Protein AF-B3PSU4-F1 (afdb_monomer_lite)

Radius of gyration: 27.89 Å; chains: 1; bounding box: 51×93×52 Å

Organism: Rhizobium etli (strain CIAT 652) (NCBI:txid491916)

Sequence (233 aa):
MSTLAEGIDGNRRRSRLLRRLRTVRNPVLCEHERLRDAMDCAYTPYSQKTFRICKQIGSLKVTLMTEEEFERELFRTLENNDTLAIVVKSAIFIETEIIELINGAMHNPSALNGLDLTYHQRCGLAIAVGLNQRFSKPLKAIGTIRNKFAHRVDAQFGKDQADNLYDAFDPVDKSIINKVGSHLAKHRNKPFSKLDPMERFVICVIALRAAIVYAQGVQSGKHVQPSEQSPPV

pLDDT: mean 75.77, std 23.28, range [29.78, 98.06]

Structure (mmCIF, N/CA/C/O backbone):
data_AF-B3PSU4-F1
#
_entry.id   AF-B3PSU4-F1
#
loop_
_atom_site.group_PDB
_atom_site.id
_atom_site.type_symbol
_atom_site.label_atom_id
_atom_site.label_alt_id
_atom_site.label_comp_id
_atom_site.label_asym_id
_atom_site.label_entity_id
_atom_site.label_seq_id
_atom_site.pdbx_PDB_ins_code
_atom_site.Cartn_x
_atom_site.Cartn_y
_atom_site.Cartn_z
_atom_site.occupancy
_atom_site.B_iso_or_equiv
_atom_site.auth_seq_id
_atom_site.auth_comp_id
_atom_site.auth_asym_id
_atom_site.auth_atom_id
_atom_site.pdbx_PDB_model_num
ATOM 1 N N . MET A 1 1 ? 25.408 -80.335 26.114 1.00 42.53 1 MET A N 1
ATOM 2 C CA . MET A 1 1 ? 25.288 -79.023 25.445 1.00 42.53 1 MET A CA 1
ATOM 3 C C . MET A 1 1 ? 24.178 -79.174 24.416 1.00 42.53 1 MET A C 1
ATOM 5 O O . MET A 1 1 ? 24.377 -79.912 23.467 1.00 42.53 1 MET A O 1
ATOM 9 N N . SER A 1 2 ? 22.922 -78.876 24.770 1.00 39.78 2 SER A N 1
ATOM 10 C CA . SER A 1 2 ? 22.272 -77.558 24.563 1.00 39.78 2 SER A CA 1
ATOM 11 C C . SER A 1 2 ? 22.272 -77.211 23.063 1.00 39.78 2 SER A C 1
ATOM 13 O O . SER A 1 2 ? 23.346 -77.137 22.489 1.00 39.78 2 SER A O 1
ATOM 15 N N . THR A 1 3 ? 21.172 -77.006 22.336 1.00 45.22 3 THR A N 1
ATOM 16 C CA . THR A 1 3 ? 19.833 -76.525 22.704 1.00 45.22 3 THR A CA 1
ATOM 17 C C . THR A 1 3 ? 18.879 -76.716 21.510 1.00 45.22 3 THR A C 1
ATOM 19 O O . THR A 1 3 ? 19.309 -76.754 20.363 1.00 45.22 3 THR A O 1
ATOM 22 N N . LEU A 1 4 ? 17.593 -76.812 21.845 1.00 51.59 4 LEU A N 1
ATOM 23 C CA . LEU A 1 4 ? 16.355 -76.703 21.058 1.00 51.59 4 LEU A CA 1
ATOM 24 C C . LEU A 1 4 ? 16.380 -75.803 19.803 1.00 51.59 4 LEU A 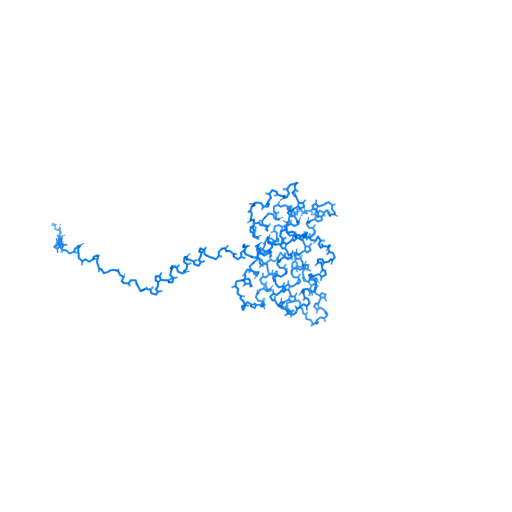C 1
ATOM 26 O O . LEU A 1 4 ? 16.903 -74.694 19.868 1.00 51.59 4 LEU A O 1
ATOM 30 N N . ALA A 1 5 ? 15.644 -76.207 18.756 1.00 52.22 5 ALA A N 1
ATOM 31 C CA . ALA A 1 5 ? 14.696 -75.332 18.047 1.00 52.22 5 ALA A CA 1
ATOM 32 C C . ALA A 1 5 ? 13.716 -76.150 17.179 1.00 52.22 5 ALA A C 1
ATOM 34 O O . ALA A 1 5 ? 14.078 -76.715 16.148 1.00 52.22 5 ALA A O 1
ATOM 35 N N . GLU A 1 6 ? 12.464 -76.191 17.632 1.00 50.19 6 GLU A N 1
ATOM 36 C CA . GLU A 1 6 ? 11.265 -76.521 16.863 1.00 50.19 6 GLU A CA 1
ATOM 37 C C . GLU A 1 6 ? 10.984 -75.434 15.810 1.00 50.19 6 GLU A C 1
ATOM 39 O O . GLU A 1 6 ? 11.368 -74.277 15.984 1.00 50.19 6 GLU A O 1
ATOM 44 N N . GLY A 1 7 ? 10.259 -75.771 14.740 1.00 45.81 7 GLY A N 1
ATOM 45 C CA . GLY A 1 7 ? 9.857 -74.771 13.748 1.00 45.81 7 GLY A CA 1
ATOM 46 C C . GLY A 1 7 ? 9.018 -75.323 12.604 1.00 45.81 7 GLY A C 1
ATOM 47 O O . GLY A 1 7 ? 9.520 -75.573 11.516 1.00 45.81 7 GLY A O 1
ATOM 48 N N . ILE A 1 8 ? 7.733 -75.510 12.878 1.00 52.22 8 ILE A N 1
ATOM 49 C CA . ILE A 1 8 ? 6.655 -75.882 11.956 1.00 52.22 8 ILE A CA 1
ATOM 50 C C . ILE A 1 8 ? 6.530 -74.836 10.832 1.00 52.22 8 ILE A C 1
ATOM 52 O O . ILE A 1 8 ? 6.328 -73.664 11.130 1.00 52.22 8 ILE A O 1
ATOM 56 N N . ASP A 1 9 ? 6.531 -75.245 9.556 1.00 46.62 9 ASP A N 1
ATOM 57 C CA . ASP A 1 9 ? 6.073 -74.378 8.454 1.00 46.62 9 ASP A CA 1
ATOM 58 C C . ASP A 1 9 ? 5.136 -75.125 7.492 1.00 46.62 9 ASP A C 1
ATOM 60 O O . ASP A 1 9 ? 5.432 -75.450 6.340 1.00 46.62 9 ASP A O 1
ATOM 64 N N . GLY A 1 10 ? 3.959 -75.451 8.023 1.00 52.31 10 GLY A N 1
ATOM 65 C CA . GLY A 1 10 ? 2.808 -75.889 7.252 1.00 52.31 10 GLY A CA 1
ATOM 66 C C . GLY A 1 10 ? 1.891 -74.713 6.942 1.00 52.31 10 GLY A C 1
ATOM 67 O O . GLY A 1 10 ? 0.897 -74.542 7.637 1.00 52.31 10 GLY A O 1
ATOM 68 N N . ASN A 1 11 ? 2.163 -73.916 5.898 1.00 48.97 11 ASN A N 1
ATOM 69 C CA . ASN A 1 11 ? 1.115 -73.069 5.302 1.00 48.97 11 ASN A CA 1
ATOM 70 C C . ASN A 1 11 ? 1.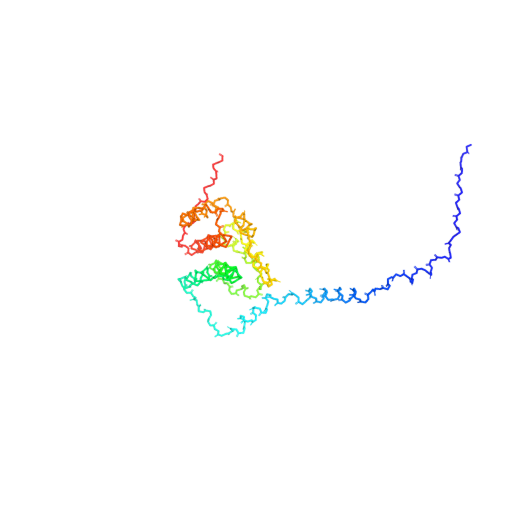403 -72.539 3.880 1.00 48.97 11 ASN A C 1
ATOM 72 O O . ASN A 1 11 ? 1.259 -71.355 3.586 1.00 48.97 11 ASN A O 1
ATOM 76 N N . ARG A 1 12 ? 1.749 -73.417 2.929 1.00 50.25 12 ARG A N 1
ATOM 77 C CA . ARG A 1 12 ? 1.926 -73.048 1.503 1.00 50.25 12 ARG A CA 1
ATOM 78 C C . ARG A 1 12 ? 0.679 -73.237 0.622 1.00 50.25 12 ARG A C 1
ATOM 80 O O . ARG A 1 12 ? 0.802 -73.496 -0.573 1.00 50.25 12 ARG A O 1
ATOM 87 N N . ARG A 1 13 ? -0.537 -73.108 1.175 1.00 47.91 13 ARG A N 1
ATOM 88 C CA . ARG A 1 13 ? -1.801 -73.201 0.399 1.00 47.91 13 ARG A CA 1
ATOM 89 C C . ARG A 1 13 ? -2.892 -72.182 0.770 1.00 47.91 13 ARG A C 1
ATOM 91 O O . ARG A 1 13 ? -4.060 -72.403 0.470 1.00 47.91 13 ARG A O 1
ATOM 98 N N . ARG A 1 14 ? -2.540 -71.022 1.336 1.00 46.91 14 ARG A N 1
ATOM 99 C CA . ARG A 1 14 ? -3.491 -69.910 1.560 1.00 46.91 14 ARG A CA 1
ATOM 100 C C . ARG A 1 14 ? -2.882 -68.535 1.270 1.00 46.91 14 ARG A C 1
ATOM 102 O O . ARG A 1 14 ? -2.752 -67.694 2.144 1.00 46.91 14 ARG A O 1
ATOM 109 N N . SER A 1 15 ? -2.537 -68.268 0.013 1.00 46.72 15 SER A N 1
ATOM 110 C CA . SER A 1 15 ? -2.150 -66.904 -0.406 1.00 46.72 15 SER A CA 1
ATOM 111 C C . SER A 1 15 ? -2.543 -66.541 -1.844 1.00 46.72 15 SER A C 1
ATOM 113 O O . SER A 1 15 ? -2.069 -65.551 -2.394 1.00 46.72 15 SER A O 1
ATOM 115 N N . ARG A 1 16 ? -3.497 -67.275 -2.441 1.00 46.09 16 ARG A N 1
ATOM 116 C CA . ARG A 1 16 ? -4.154 -66.898 -3.714 1.00 46.09 16 ARG A CA 1
ATOM 117 C C . ARG A 1 16 ? -5.674 -66.706 -3.622 1.00 46.09 16 ARG A C 1
ATOM 119 O O . ARG A 1 16 ? -6.331 -66.586 -4.646 1.00 46.09 16 ARG A O 1
ATOM 126 N N . LEU A 1 17 ? -6.227 -66.604 -2.409 1.00 47.44 17 LEU A N 1
ATOM 127 C CA . LEU A 1 17 ? -7.670 -66.399 -2.194 1.00 47.44 17 LEU A CA 1
ATOM 128 C C . LEU A 1 17 ? -8.021 -65.308 -1.165 1.00 47.44 17 LEU A C 1
ATOM 130 O O . LEU A 1 17 ? -9.148 -65.242 -0.698 1.00 47.44 17 LEU A O 1
ATOM 134 N N . LEU A 1 18 ? -7.081 -64.401 -0.868 1.00 45.22 18 LEU A N 1
ATOM 135 C CA . LEU A 1 18 ? -7.331 -63.153 -0.123 1.00 45.22 18 LEU A CA 1
ATOM 136 C C . LEU A 1 18 ? -6.711 -61.934 -0.835 1.00 45.22 18 LEU A C 1
ATOM 138 O O . LEU A 1 18 ? -6.108 -61.056 -0.228 1.00 45.22 18 LEU A O 1
ATOM 142 N N . ARG A 1 19 ? -6.872 -61.872 -2.163 1.00 45.47 19 ARG A N 1
ATOM 143 C CA . ARG A 1 19 ? -6.729 -60.643 -2.976 1.00 45.47 19 ARG A CA 1
ATOM 144 C C . ARG A 1 19 ? -8.041 -60.303 -3.698 1.00 45.47 19 ARG A C 1
ATOM 146 O O . ARG A 1 19 ? -8.039 -59.888 -4.849 1.00 45.47 19 ARG A O 1
ATOM 153 N N . ARG A 1 20 ? -9.176 -60.526 -3.030 1.00 45.16 20 ARG A N 1
ATOM 154 C CA . ARG A 1 20 ? -10.516 -60.131 -3.507 1.00 45.16 20 ARG A CA 1
ATOM 155 C C . ARG A 1 20 ? -11.415 -59.583 -2.395 1.00 45.16 20 ARG A C 1
ATOM 157 O O . ARG A 1 20 ? -12.626 -59.664 -2.489 1.00 45.16 20 ARG A O 1
ATOM 164 N N . LEU A 1 21 ? -10.821 -59.003 -1.354 1.00 43.59 21 LEU A N 1
ATOM 165 C CA . LEU A 1 21 ? -11.529 -58.201 -0.354 1.00 43.59 21 LEU A CA 1
ATOM 166 C C . LEU A 1 21 ? -10.631 -57.030 0.052 1.00 43.59 21 LEU A C 1
ATOM 168 O O . LEU A 1 21 ? -10.025 -57.013 1.117 1.00 43.59 21 LEU A O 1
ATOM 172 N N . ARG A 1 22 ? -10.495 -56.058 -0.849 1.00 40.28 22 ARG A N 1
ATOM 173 C CA . ARG A 1 22 ? -10.101 -54.697 -0.487 1.00 40.28 22 ARG A CA 1
ATOM 174 C C . ARG A 1 22 ? -11.046 -53.745 -1.191 1.00 40.28 22 ARG A C 1
ATOM 176 O O . ARG A 1 22 ? -11.054 -53.661 -2.413 1.00 40.28 22 ARG A O 1
ATOM 183 N N . THR A 1 23 ? -11.834 -53.084 -0.348 1.00 45.78 23 THR A N 1
ATOM 184 C CA . THR A 1 23 ? -12.572 -51.850 -0.601 1.00 45.78 23 THR A CA 1
ATOM 185 C C . THR A 1 23 ? -13.534 -51.909 -1.780 1.00 45.78 23 THR A C 1
ATOM 187 O O . THR A 1 23 ? -13.207 -51.508 -2.894 1.00 45.78 23 THR A O 1
ATOM 190 N N . VAL A 1 24 ? -14.781 -52.280 -1.477 1.00 42.88 24 VAL A N 1
ATOM 191 C CA . VAL A 1 24 ? -15.927 -51.566 -2.051 1.00 42.88 24 VAL A CA 1
ATOM 192 C C . VAL A 1 24 ? -15.679 -50.090 -1.734 1.00 42.88 24 VAL A C 1
ATOM 194 O O . VAL A 1 24 ? -15.887 -49.641 -0.609 1.00 42.88 24 VAL A O 1
ATOM 197 N N . ARG A 1 25 ? -15.081 -49.360 -2.683 1.00 42.78 25 ARG A N 1
ATOM 198 C CA . ARG A 1 25 ? -15.005 -47.905 -2.603 1.00 42.78 25 ARG A CA 1
ATOM 199 C C . ARG A 1 25 ? -16.443 -47.428 -2.646 1.00 42.78 25 ARG A C 1
ATOM 201 O O . ARG A 1 25 ? -17.145 -47.658 -3.625 1.00 42.78 25 ARG A O 1
ATOM 208 N N . ASN A 1 26 ? -16.863 -46.825 -1.545 1.00 40.81 26 ASN A N 1
ATOM 209 C CA . ASN A 1 26 ? -18.129 -46.133 -1.431 1.00 40.81 26 ASN A CA 1
ATOM 210 C C . ASN A 1 26 ? -18.239 -45.165 -2.632 1.00 40.81 26 ASN A C 1
ATOM 212 O O . ASN A 1 26 ? -17.363 -44.302 -2.766 1.00 40.81 26 ASN A O 1
ATOM 216 N N . PRO A 1 27 ? -19.220 -45.321 -3.540 1.00 45.22 27 PRO A N 1
ATOM 217 C CA . PRO A 1 27 ? -19.290 -44.519 -4.764 1.00 45.22 27 PRO A CA 1
ATOM 218 C C . PRO A 1 27 ? -19.366 -43.012 -4.473 1.00 45.22 27 PRO A C 1
ATOM 220 O O . PRO A 1 27 ? -18.840 -42.216 -5.243 1.00 45.22 27 PRO A O 1
ATOM 223 N N . VAL A 1 28 ? -19.864 -42.639 -3.290 1.00 44.47 28 VAL A N 1
ATOM 224 C CA . VAL A 1 28 ? -19.939 -41.250 -2.812 1.00 44.47 28 VAL A CA 1
ATOM 225 C C . VAL A 1 28 ? -18.556 -40.643 -2.514 1.00 44.47 28 VAL A C 1
ATOM 227 O O . VAL A 1 28 ? -18.352 -39.449 -2.695 1.00 44.47 28 VAL A O 1
ATOM 230 N N . LEU A 1 29 ? -17.563 -41.448 -2.112 1.00 43.66 29 LEU A N 1
ATOM 231 C CA . LEU A 1 29 ? -16.197 -40.966 -1.842 1.00 43.66 29 LEU A CA 1
ATOM 232 C C . LEU A 1 29 ? -15.339 -40.883 -3.112 1.00 43.66 29 LEU A C 1
ATOM 234 O O . LEU A 1 29 ? -14.450 -40.041 -3.192 1.00 43.66 29 LEU A O 1
ATOM 238 N N . CYS A 1 30 ? -15.631 -41.704 -4.127 1.00 41.41 30 CYS A N 1
ATOM 239 C CA . CYS A 1 30 ? -14.910 -41.663 -5.400 1.00 41.41 30 CYS A CA 1
ATOM 240 C C . CYS A 1 30 ? -15.367 -40.495 -6.292 1.00 41.41 30 CYS A C 1
ATOM 242 O O . CYS A 1 30 ? -14.563 -39.985 -7.071 1.00 41.41 30 CYS A O 1
ATOM 244 N N . GLU A 1 31 ? -16.620 -40.042 -6.161 1.00 41.34 31 GLU A N 1
ATOM 245 C CA . GLU A 1 31 ? -17.062 -38.770 -6.743 1.00 41.34 31 GLU A CA 1
ATOM 246 C C . GLU A 1 31 ? -16.471 -37.573 -6.002 1.00 41.34 31 GLU A C 1
ATOM 248 O O . GLU A 1 31 ? -16.094 -36.612 -6.654 1.00 41.34 31 GLU A O 1
ATOM 253 N N . HIS A 1 32 ? -16.292 -37.635 -4.679 1.00 40.69 32 HIS A N 1
ATOM 254 C CA . HIS A 1 32 ? -15.753 -36.509 -3.909 1.00 40.69 32 HIS A CA 1
ATOM 255 C C . HIS A 1 32 ? -14.246 -36.265 -4.124 1.00 40.69 32 HIS A C 1
ATOM 257 O O . HIS A 1 32 ? -13.814 -35.113 -4.095 1.00 40.69 32 HIS A O 1
ATOM 263 N N . GLU A 1 33 ? -13.451 -37.316 -4.366 1.00 42.50 33 GLU A N 1
ATOM 264 C CA . GLU A 1 33 ? -12.043 -37.194 -4.791 1.00 42.50 33 GLU A CA 1
ATOM 265 C C . GLU A 1 33 ? -11.926 -36.778 -6.261 1.00 42.50 33 GLU A C 1
ATOM 267 O O . GLU A 1 33 ? -11.131 -35.902 -6.574 1.00 42.50 33 GLU A O 1
ATOM 272 N N . ARG A 1 34 ? -12.783 -37.289 -7.158 1.00 44.47 34 ARG A N 1
ATOM 273 C CA . ARG A 1 34 ? -12.829 -36.811 -8.553 1.00 44.47 34 ARG A CA 1
ATOM 274 C C . ARG A 1 34 ? -13.360 -35.384 -8.670 1.00 44.47 34 ARG A C 1
ATOM 276 O O . ARG A 1 34 ? -12.934 -34.678 -9.569 1.00 44.47 34 ARG A O 1
ATOM 283 N N . LEU A 1 35 ? -14.242 -34.948 -7.770 1.00 39.06 35 LEU A N 1
ATOM 284 C CA . LEU A 1 35 ? -14.691 -33.561 -7.641 1.00 39.06 35 LEU A CA 1
ATOM 285 C C . LEU A 1 35 ? -13.623 -32.684 -6.992 1.00 39.06 35 LEU A C 1
ATOM 287 O O . LEU A 1 35 ? -13.555 -31.526 -7.362 1.00 39.06 35 LEU A O 1
ATOM 291 N N . ARG A 1 36 ? -12.767 -33.196 -6.094 1.00 40.75 36 ARG A N 1
ATOM 292 C CA . ARG A 1 36 ? -11.588 -32.453 -5.610 1.00 40.75 36 ARG A CA 1
ATOM 293 C C . ARG A 1 36 ? -10.529 -32.301 -6.687 1.00 40.75 36 ARG A C 1
ATOM 295 O O . ARG A 1 36 ? -10.109 -31.182 -6.909 1.00 40.75 36 ARG A O 1
ATOM 302 N N . ASP A 1 37 ? -10.190 -33.360 -7.415 1.00 40.22 37 ASP A N 1
ATOM 303 C CA . ASP A 1 37 ? -9.205 -33.287 -8.499 1.00 40.22 37 ASP A CA 1
ATOM 304 C C . ASP A 1 37 ? -9.753 -32.505 -9.711 1.00 40.22 37 ASP A C 1
ATOM 306 O O . ASP A 1 37 ? -9.025 -31.745 -10.348 1.00 40.22 37 ASP A O 1
ATOM 310 N N . ALA A 1 38 ? -11.059 -32.596 -10.000 1.00 39.00 38 ALA A N 1
ATOM 311 C CA . ALA A 1 38 ? -11.717 -31.742 -10.992 1.00 39.00 38 ALA A CA 1
ATOM 312 C C . ALA A 1 38 ? -11.907 -30.298 -10.499 1.00 39.00 38 ALA A C 1
ATOM 314 O O . ALA A 1 38 ? -11.851 -29.387 -11.320 1.00 39.00 38 ALA A O 1
ATOM 315 N N . MET A 1 39 ? -12.095 -30.059 -9.193 1.00 34.62 39 MET A N 1
ATOM 316 C CA . MET A 1 39 ? -12.099 -28.709 -8.623 1.00 34.62 39 MET A CA 1
ATOM 317 C C . MET A 1 39 ? -10.694 -28.121 -8.627 1.00 34.62 39 MET A C 1
ATOM 319 O O . MET A 1 39 ? -10.565 -27.005 -9.093 1.00 34.62 39 MET A O 1
ATOM 323 N N . ASP A 1 40 ? -9.641 -28.842 -8.249 1.00 35.75 40 ASP A N 1
ATOM 324 C CA . ASP A 1 40 ? -8.259 -28.346 -8.265 1.00 35.75 40 ASP A CA 1
ATOM 325 C C . ASP A 1 40 ? -7.752 -28.100 -9.702 1.00 35.75 40 ASP A C 1
ATOM 327 O O . ASP A 1 40 ? -7.030 -27.130 -9.943 1.00 35.75 40 ASP A O 1
ATOM 331 N N . CYS A 1 41 ? -8.225 -28.866 -10.697 1.00 36.53 41 CYS A N 1
ATOM 332 C CA . CYS A 1 41 ? -8.022 -28.550 -12.118 1.00 36.53 41 CYS A CA 1
ATOM 333 C C . CYS A 1 41 ? -8.919 -27.410 -12.649 1.00 36.53 41 CYS A C 1
ATOM 335 O O . CYS A 1 41 ? -8.554 -26.769 -13.635 1.00 36.53 41 CYS A O 1
ATOM 337 N N . ALA A 1 42 ? -10.064 -27.121 -12.020 1.00 31.28 42 ALA A N 1
ATOM 338 C CA . ALA A 1 42 ? -10.995 -26.059 -12.423 1.00 31.28 42 ALA A CA 1
ATOM 339 C C . ALA A 1 42 ? -10.911 -24.776 -11.570 1.00 31.28 42 ALA A C 1
ATOM 341 O O . ALA A 1 42 ? -11.608 -23.810 -11.887 1.00 31.28 42 ALA A O 1
ATOM 342 N N . TYR A 1 43 ? -10.068 -24.725 -10.527 1.00 38.44 43 TYR A N 1
ATOM 343 C CA . TYR A 1 43 ? -9.931 -23.583 -9.604 1.00 38.44 43 TYR A CA 1
ATOM 344 C C . TYR A 1 43 ? -8.703 -22.696 -9.848 1.00 38.44 43 TYR A C 1
ATOM 346 O O . TYR A 1 43 ? -8.413 -21.802 -9.054 1.00 38.44 43 TYR A O 1
ATOM 354 N N . THR A 1 44 ? -8.027 -22.855 -10.987 1.00 45.69 44 THR A N 1
ATOM 355 C CA . THR A 1 44 ? -7.060 -21.875 -11.510 1.00 45.69 44 THR A CA 1
ATOM 356 C C . THR A 1 44 ? -7.598 -20.817 -12.504 1.00 45.69 44 THR A C 1
ATOM 358 O O . THR A 1 44 ? -6.772 -20.063 -13.016 1.00 45.69 44 THR A O 1
ATOM 361 N N . PRO A 1 45 ? -8.914 -20.596 -12.763 1.00 36.47 45 PRO A N 1
ATOM 362 C CA . PRO A 1 45 ? -9.332 -19.530 -13.672 1.00 36.47 45 PRO A CA 1
ATOM 363 C C . PRO A 1 45 ? -9.896 -18.282 -12.976 1.00 36.47 45 PRO A C 1
ATOM 365 O O . PRO A 1 45 ? -10.350 -17.385 -13.684 1.00 36.47 45 PRO A O 1
ATOM 368 N N . TYR A 1 46 ? -9.880 -18.152 -11.642 1.00 36.78 46 TYR A N 1
ATOM 369 C CA . TYR A 1 46 ? -10.384 -16.916 -11.008 1.00 36.78 46 TYR A CA 1
ATOM 370 C C . TYR A 1 46 ? -9.388 -15.744 -11.052 1.00 36.78 46 TYR A C 1
ATOM 372 O O . TYR A 1 46 ? -9.807 -14.595 -10.931 1.00 36.78 46 TYR A O 1
ATOM 380 N N . SER A 1 47 ? -8.102 -16.004 -11.329 1.00 40.84 47 SER A N 1
ATOM 381 C CA . SER A 1 47 ? -7.151 -14.951 -11.718 1.00 40.84 47 SER A CA 1
ATOM 382 C C . SER A 1 47 ? -7.225 -14.607 -13.209 1.00 40.84 47 SER A C 1
ATOM 384 O O . SER A 1 47 ? -6.808 -13.520 -13.585 1.00 40.84 47 SER A O 1
ATOM 386 N N . GLN A 1 48 ? -7.793 -15.481 -14.056 1.00 38.03 48 GLN A N 1
ATOM 387 C CA . GLN A 1 48 ? -7.892 -15.259 -15.504 1.00 38.03 48 GLN A CA 1
ATOM 388 C C . GLN A 1 48 ? -9.270 -14.776 -15.977 1.00 38.03 48 GLN A C 1
ATOM 390 O O . GLN A 1 48 ? -9.346 -14.138 -17.022 1.00 38.03 48 GLN A O 1
ATOM 395 N N . LYS A 1 49 ? -10.376 -15.032 -15.263 1.00 29.80 49 LYS A N 1
ATOM 396 C CA . LYS A 1 49 ? -11.714 -14.567 -15.688 1.00 29.80 49 LYS A CA 1
ATOM 397 C C . LYS A 1 49 ? -12.006 -13.115 -15.315 1.00 29.80 49 LYS A C 1
ATOM 399 O O . LYS A 1 49 ? -12.586 -12.411 -16.134 1.00 29.80 49 LYS A O 1
ATOM 404 N N . THR A 1 50 ? -11.514 -12.622 -14.181 1.00 35.19 50 THR A N 1
ATOM 405 C CA . THR A 1 50 ? -11.418 -11.169 -13.940 1.00 35.19 50 THR A CA 1
ATOM 406 C C . THR A 1 50 ? -10.417 -10.529 -14.901 1.00 35.19 50 THR A C 1
ATOM 408 O O . THR A 1 50 ? -10.688 -9.458 -15.432 1.00 35.19 50 THR A O 1
ATOM 411 N N . PHE A 1 51 ? -9.346 -11.242 -15.272 1.00 37.31 51 PHE A N 1
ATOM 412 C CA . PHE A 1 51 ? -8.462 -10.811 -16.356 1.00 37.31 51 PHE A CA 1
ATOM 413 C C . PHE A 1 51 ? -9.152 -10.816 -17.725 1.00 37.31 51 PHE A C 1
ATOM 415 O O . PHE A 1 51 ? -8.812 -9.989 -18.551 1.00 37.31 51 PHE A O 1
ATOM 422 N N . ARG A 1 52 ? -10.150 -11.676 -17.985 1.00 29.78 52 ARG A N 1
ATOM 423 C CA . ARG A 1 52 ? -10.942 -11.657 -19.229 1.00 29.78 52 ARG A CA 1
ATOM 424 C C . ARG A 1 52 ? -12.019 -10.583 -19.240 1.00 29.78 52 ARG A C 1
ATOM 426 O O . ARG A 1 52 ? -12.235 -10.030 -20.307 1.00 29.78 52 ARG A O 1
ATOM 433 N N . ILE A 1 53 ? -12.596 -10.206 -18.100 1.00 33.47 53 ILE A N 1
ATOM 434 C CA . ILE A 1 53 ? -13.384 -8.965 -18.027 1.00 33.47 53 ILE A CA 1
ATOM 435 C C . ILE A 1 53 ? -12.462 -7.760 -18.294 1.00 33.47 53 ILE A C 1
ATOM 437 O O . ILE A 1 53 ? -12.849 -6.880 -19.049 1.00 33.47 53 ILE A O 1
ATOM 441 N N . CYS A 1 54 ? -11.198 -7.781 -17.851 1.00 33.75 54 CYS A N 1
ATOM 442 C CA . CYS A 1 54 ? -10.205 -6.769 -18.245 1.00 33.75 54 CYS A CA 1
ATOM 443 C C . CYS A 1 54 ? -9.658 -6.920 -19.684 1.00 33.75 54 CYS A C 1
ATOM 445 O O . CYS A 1 54 ? -9.236 -5.935 -20.277 1.00 33.75 54 CYS A O 1
ATOM 447 N N . LYS A 1 55 ? -9.684 -8.114 -20.291 1.00 32.88 55 LYS A N 1
ATOM 448 C CA . LYS A 1 55 ? -9.166 -8.380 -21.652 1.00 32.88 55 LYS A CA 1
ATOM 449 C C . LYS A 1 55 ? -10.219 -8.155 -22.739 1.00 32.88 55 LYS A C 1
ATOM 451 O O . LYS A 1 55 ? -9.866 -7.861 -23.875 1.00 32.88 55 LYS A O 1
ATOM 456 N N . GLN A 1 56 ? -11.507 -8.243 -22.399 1.00 31.09 56 GLN A N 1
ATOM 457 C CA . GLN A 1 56 ? -12.616 -7.825 -23.267 1.00 31.09 56 GLN A CA 1
ATOM 458 C C . GLN A 1 56 ? -12.829 -6.301 -23.247 1.00 31.09 56 GLN A C 1
ATOM 460 O O . GLN A 1 56 ? -13.531 -5.766 -24.097 1.00 31.09 56 GLN A O 1
ATOM 465 N N . ILE A 1 57 ? -12.105 -5.598 -22.370 1.00 39.44 57 ILE A N 1
ATOM 466 C CA . ILE A 1 57 ? -11.843 -4.153 -22.411 1.00 39.44 57 ILE A CA 1
ATOM 467 C C . ILE A 1 57 ? -10.602 -3.871 -23.301 1.00 39.44 57 ILE A C 1
ATOM 469 O O . ILE A 1 57 ? -9.890 -2.887 -23.147 1.00 39.44 57 ILE A O 1
ATOM 473 N N . GLY A 1 58 ? -10.339 -4.722 -24.300 1.00 32.09 58 GLY A N 1
ATOM 474 C CA . GLY A 1 58 ? -9.226 -4.612 -25.258 1.00 32.09 58 GLY A CA 1
ATOM 475 C C . GLY A 1 58 ? -9.295 -3.425 -26.230 1.00 32.09 58 GLY A C 1
ATOM 476 O O . GLY A 1 58 ? -8.661 -3.463 -27.278 1.00 32.09 58 GLY A O 1
ATOM 477 N N . SER A 1 59 ? -10.065 -2.384 -25.913 1.00 33.41 59 SER A N 1
ATOM 478 C CA . SER A 1 59 ? -10.096 -1.125 -26.661 1.00 33.41 59 SER A CA 1
ATOM 479 C C . SER A 1 59 ? -10.560 0.070 -25.818 1.00 33.41 59 SER A C 1
ATOM 481 O O . SER A 1 59 ? -11.016 1.072 -26.370 1.00 33.41 59 SER A O 1
ATOM 483 N N . LEU A 1 60 ? -10.448 0.010 -24.490 1.00 33.91 60 LEU A N 1
ATOM 484 C CA . LEU A 1 60 ? -10.430 1.237 -23.704 1.00 33.91 60 LEU A CA 1
ATOM 485 C C . LEU A 1 60 ? -8.982 1.501 -23.344 1.00 33.91 60 LEU A C 1
ATOM 487 O O . LEU A 1 60 ? -8.340 0.701 -22.667 1.00 33.91 60 LEU A O 1
ATOM 491 N N . LYS A 1 61 ? -8.482 2.648 -23.813 1.00 34.28 61 LYS A N 1
ATOM 492 C CA . LYS A 1 61 ? -7.447 3.393 -23.105 1.00 34.28 61 LYS A CA 1
ATOM 493 C C . LYS A 1 61 ? -7.712 3.171 -21.616 1.00 34.28 61 LYS A C 1
ATOM 495 O O . LYS A 1 61 ? -8.767 3.584 -21.139 1.00 34.28 61 LYS A O 1
ATOM 500 N N . VAL A 1 62 ? -6.807 2.499 -20.903 1.00 40.84 62 VAL A N 1
ATOM 501 C CA . VAL A 1 62 ? -6.678 2.761 -19.473 1.00 40.84 62 VAL A CA 1
ATOM 502 C C . VAL A 1 62 ? -6.338 4.237 -19.460 1.00 40.84 62 VAL A C 1
ATOM 504 O O . VAL A 1 62 ? -5.213 4.625 -19.767 1.00 40.84 62 VAL A O 1
ATOM 507 N N . THR A 1 63 ? -7.369 5.070 -19.343 1.00 38.88 63 THR A N 1
ATOM 508 C CA . THR A 1 63 ? -7.229 6.495 -19.121 1.00 38.88 63 THR A CA 1
ATOM 509 C C . THR A 1 63 ? -6.311 6.536 -17.924 1.00 38.88 63 THR A C 1
ATOM 511 O O . THR A 1 63 ? -6.672 5.995 -16.880 1.00 38.88 63 THR A O 1
ATOM 514 N N . LEU A 1 64 ? -5.082 7.007 -18.132 1.00 42.56 64 LEU A N 1
ATOM 515 C CA . LEU A 1 64 ? -4.141 7.238 -17.054 1.00 42.56 64 LEU A CA 1
ATOM 516 C C . LEU A 1 64 ? -4.887 8.175 -16.111 1.00 42.56 64 LEU A C 1
ATOM 518 O O . LEU A 1 64 ? -5.021 9.359 -16.416 1.00 42.56 64 LEU A O 1
ATOM 522 N N . MET A 1 65 ? -5.506 7.617 -15.068 1.00 58.03 65 MET A N 1
ATOM 523 C CA . MET A 1 65 ? -6.094 8.432 -14.024 1.00 58.03 65 MET A CA 1
ATOM 524 C C . MET A 1 65 ? -4.919 9.206 -13.472 1.00 58.03 65 MET A C 1
ATOM 526 O O . MET A 1 65 ? -3.880 8.631 -13.143 1.00 58.03 65 MET A O 1
ATOM 530 N N . THR A 1 66 ? -5.053 10.521 -13.483 1.00 71.69 66 THR A N 1
ATOM 531 C CA . THR A 1 66 ? -4.036 11.389 -12.908 1.00 71.69 66 THR A CA 1
ATOM 532 C C . THR A 1 66 ? -3.819 11.007 -11.443 1.00 71.69 66 THR A C 1
ATOM 534 O O . THR A 1 66 ? -4.714 10.454 -10.798 1.00 71.69 66 THR A O 1
ATOM 537 N N . GLU A 1 67 ? -2.635 11.300 -10.904 1.00 70.06 67 GLU A N 1
ATOM 538 C CA . GLU A 1 67 ? -2.301 11.013 -9.502 1.00 70.06 67 GLU A CA 1
ATOM 539 C C . GLU A 1 67 ? -3.384 11.544 -8.541 1.00 70.06 67 GLU A C 1
ATOM 541 O O . GLU A 1 67 ? -3.810 10.842 -7.624 1.00 70.06 67 GLU A O 1
ATOM 546 N N . GLU A 1 68 ? -3.928 12.731 -8.833 1.00 75.56 68 GLU A N 1
ATOM 547 C CA . GLU A 1 68 ? -5.032 13.327 -8.078 1.00 75.56 68 GLU A CA 1
ATOM 548 C C . GLU A 1 68 ? -6.358 12.563 -8.208 1.00 75.56 68 GLU A C 1
ATOM 550 O O . GLU A 1 68 ? -7.096 12.430 -7.233 1.00 75.56 68 GLU A O 1
ATOM 555 N N . GLU A 1 69 ? -6.719 12.083 -9.400 1.00 74.56 69 GLU A N 1
ATOM 556 C CA . GLU A 1 69 ? -7.948 11.303 -9.599 1.00 74.56 69 GLU A CA 1
ATOM 557 C C . GLU A 1 69 ? -7.862 9.942 -8.909 1.00 74.56 69 GLU A C 1
ATOM 559 O O . GLU A 1 69 ? -8.847 9.477 -8.331 1.00 74.56 69 GLU A O 1
ATOM 564 N N . PHE A 1 70 ? -6.679 9.328 -8.935 1.00 70.62 70 PHE A N 1
ATOM 565 C CA . PHE A 1 70 ? -6.396 8.078 -8.243 1.00 70.62 70 PHE A CA 1
ATOM 566 C C . PHE A 1 70 ? -6.527 8.247 -6.729 1.00 70.62 70 PHE A C 1
ATOM 568 O O . PHE A 1 70 ? -7.204 7.459 -6.065 1.00 70.62 70 PHE A O 1
ATOM 575 N N . GLU A 1 71 ? -5.933 9.308 -6.184 1.00 74.62 71 GLU A N 1
ATOM 576 C CA . GLU A 1 71 ? -6.028 9.642 -4.767 1.00 74.62 71 GLU A CA 1
ATOM 577 C C . GLU A 1 71 ? -7.482 9.905 -4.349 1.00 74.62 71 GLU A C 1
ATOM 579 O O . GLU A 1 71 ? -7.953 9.349 -3.353 1.00 74.62 71 GLU A O 1
ATOM 584 N N . ARG A 1 72 ? -8.241 10.663 -5.150 1.00 81.81 72 ARG A N 1
ATOM 585 C CA . ARG A 1 72 ? -9.672 10.900 -4.903 1.00 81.81 72 ARG A CA 1
ATOM 586 C C . ARG A 1 72 ? -10.487 9.610 -4.920 1.00 81.81 72 ARG A C 1
ATOM 588 O O . ARG A 1 72 ? -11.360 9.451 -4.072 1.00 81.81 72 ARG A O 1
ATOM 595 N N . GLU A 1 73 ? -10.240 8.699 -5.859 1.00 77.19 73 GLU A N 1
ATOM 596 C CA . GLU A 1 73 ? -10.981 7.432 -5.933 1.00 77.19 73 GLU A CA 1
ATOM 597 C C . GLU A 1 73 ? -10.608 6.477 -4.793 1.00 77.19 73 GLU A C 1
ATOM 599 O O . GLU A 1 73 ? -11.484 5.779 -4.269 1.00 77.19 73 GLU A O 1
ATOM 604 N N . LEU A 1 74 ? -9.343 6.485 -4.353 1.00 74.31 74 LEU A N 1
ATOM 605 C CA . LEU A 1 74 ? -8.932 5.801 -3.132 1.00 74.31 74 LEU A CA 1
ATOM 606 C C . LEU A 1 74 ? -9.723 6.360 -1.947 1.00 74.31 74 LEU A C 1
ATOM 608 O O . LEU A 1 74 ? -10.441 5.602 -1.307 1.00 74.31 74 LEU A O 1
ATOM 612 N N . PHE A 1 75 ? -9.690 7.669 -1.696 1.00 77.88 75 PHE A N 1
ATOM 613 C CA . PHE A 1 75 ? -10.411 8.259 -0.563 1.00 77.88 75 PHE A CA 1
ATOM 614 C C . PHE A 1 75 ? -11.928 8.055 -0.628 1.00 77.88 75 PHE A C 1
ATOM 616 O O . PHE A 1 75 ? -12.513 7.624 0.360 1.00 77.88 75 PHE A O 1
ATOM 623 N N . ARG A 1 76 ? -12.564 8.236 -1.791 1.00 81.06 76 ARG A N 1
ATOM 624 C CA . ARG A 1 76 ? -13.999 7.935 -1.975 1.00 81.06 76 ARG A CA 1
ATOM 625 C C . ARG A 1 76 ? -14.334 6.486 -1.671 1.00 81.06 76 ARG A C 1
ATOM 627 O O . ARG A 1 76 ? -15.373 6.176 -1.101 1.00 81.06 76 ARG A O 1
ATOM 634 N N . THR A 1 77 ? -13.454 5.576 -2.069 1.00 74.62 77 THR A N 1
ATOM 635 C CA . THR A 1 77 ? -13.613 4.163 -1.748 1.00 74.62 77 THR A CA 1
ATOM 636 C C . THR A 1 77 ? -13.537 3.924 -0.247 1.00 74.62 77 THR A C 1
ATOM 638 O O . THR A 1 77 ? -14.322 3.134 0.265 1.00 74.62 77 THR A O 1
ATOM 641 N N . LEU A 1 78 ? -12.623 4.607 0.440 1.00 72.69 78 LEU A N 1
ATOM 642 C CA . LEU A 1 78 ? -12.460 4.526 1.890 1.00 72.69 78 LEU A CA 1
ATOM 643 C C . LEU A 1 78 ? -13.647 5.131 2.658 1.00 72.69 78 LEU A C 1
ATOM 645 O O . LEU A 1 78 ? -13.894 4.731 3.791 1.00 72.69 78 LEU A O 1
ATOM 649 N N . GLU A 1 79 ? -14.389 6.059 2.050 1.00 73.56 79 GLU A N 1
ATOM 650 C CA . GLU A 1 79 ? -15.621 6.634 2.608 1.00 73.56 79 GLU A CA 1
ATOM 651 C C . GLU A 1 79 ? -16.841 5.703 2.484 1.00 73.56 79 GLU A C 1
ATOM 653 O O . GLU A 1 79 ? -17.816 5.859 3.221 1.00 73.56 79 GLU A O 1
ATOM 658 N N . ASN A 1 80 ? -16.809 4.717 1.583 1.00 70.62 80 ASN A N 1
ATOM 659 C CA . ASN A 1 80 ? -17.913 3.774 1.420 1.00 70.62 80 ASN A CA 1
ATOM 660 C C . ASN A 1 80 ? -17.947 2.765 2.577 1.00 70.62 80 ASN A C 1
ATOM 662 O O . ASN A 1 80 ? -16.957 2.107 2.860 1.00 70.62 80 ASN A O 1
ATOM 666 N N . ASN A 1 81 ? -19.116 2.530 3.180 1.00 72.69 81 ASN A N 1
ATOM 667 C CA . ASN A 1 81 ? -19.281 1.559 4.278 1.00 72.69 81 ASN A CA 1
ATOM 668 C C . ASN A 1 81 ? -19.194 0.074 3.848 1.00 72.69 81 ASN A C 1
ATOM 670 O O . ASN A 1 81 ? -19.489 -0.821 4.642 1.00 72.69 81 ASN A O 1
ATOM 674 N N . ASP A 1 82 ? -18.808 -0.213 2.602 1.00 87.06 82 ASP A N 1
ATOM 675 C CA . ASP A 1 82 ? -18.633 -1.579 2.112 1.00 87.06 82 ASP A CA 1
ATOM 676 C C . ASP A 1 82 ? -17.203 -2.071 2.380 1.00 87.06 82 ASP A C 1
ATOM 678 O O . ASP A 1 82 ? -16.245 -1.765 1.667 1.00 87.06 82 ASP A O 1
ATOM 682 N N . THR A 1 83 ? -17.090 -2.893 3.420 1.00 89.00 83 THR A N 1
ATOM 683 C CA . THR A 1 83 ? -15.849 -3.543 3.852 1.00 89.00 83 THR A CA 1
ATOM 684 C C . THR A 1 83 ? -15.171 -4.347 2.740 1.00 89.00 83 THR A C 1
ATOM 686 O O . THR A 1 83 ? -13.945 -4.300 2.610 1.00 89.00 83 THR A O 1
ATOM 689 N N . LEU A 1 84 ? -15.940 -5.086 1.932 1.00 87.31 84 LEU A N 1
ATOM 690 C CA . LEU A 1 84 ? -15.390 -5.889 0.841 1.00 87.31 84 LEU A CA 1
ATOM 691 C C . LEU A 1 84 ? -14.808 -4.970 -0.235 1.00 87.31 84 LEU A C 1
ATOM 693 O O . LEU A 1 84 ? -13.679 -5.188 -0.684 1.00 87.31 84 LEU A O 1
ATOM 697 N N . ALA A 1 85 ? -15.553 -3.927 -0.609 1.00 87.31 85 ALA A N 1
ATOM 698 C CA . ALA A 1 85 ? -15.105 -2.954 -1.596 1.00 87.31 85 ALA A CA 1
ATOM 699 C C . ALA A 1 85 ? -13.823 -2.242 -1.149 1.00 87.31 85 ALA A C 1
ATOM 701 O O . ALA A 1 85 ? -12.882 -2.183 -1.942 1.00 87.31 85 ALA A O 1
ATOM 702 N N . ILE A 1 86 ? -13.750 -1.773 0.105 1.00 90.06 86 ILE A N 1
ATOM 703 C CA . ILE A 1 86 ? -12.545 -1.133 0.659 1.00 90.06 86 ILE A CA 1
ATOM 704 C C . ILE A 1 86 ? -11.343 -2.067 0.521 1.00 90.06 86 ILE A C 1
ATOM 706 O O . ILE A 1 86 ? -10.348 -1.709 -0.103 1.00 90.06 86 ILE A O 1
ATOM 710 N N . VAL A 1 87 ? -11.438 -3.288 1.052 1.00 91.38 87 VAL A N 1
ATOM 711 C CA . VAL A 1 87 ? -10.309 -4.226 1.096 1.00 91.38 87 VAL A CA 1
ATOM 712 C C . VAL A 1 87 ? -9.825 -4.601 -0.305 1.00 91.38 87 VAL A C 1
ATOM 714 O O . VAL A 1 87 ? -8.620 -4.585 -0.576 1.00 91.38 87 VAL A O 1
ATOM 717 N N . VAL A 1 88 ? -10.752 -4.940 -1.204 1.00 89.62 88 VAL A N 1
ATOM 718 C CA . VAL A 1 88 ? -10.412 -5.372 -2.564 1.00 89.62 88 VAL A CA 1
ATOM 719 C C . VAL A 1 88 ? -9.823 -4.217 -3.363 1.00 89.62 88 VAL A C 1
ATOM 721 O O . VAL A 1 88 ? -8.767 -4.390 -3.974 1.00 89.62 88 VAL A O 1
ATOM 724 N N . LYS A 1 89 ? -10.449 -3.036 -3.331 1.00 89.94 89 LYS A N 1
ATOM 725 C CA . LYS A 1 89 ? -9.937 -1.866 -4.049 1.00 89.94 89 LYS A CA 1
ATOM 726 C C . LYS A 1 89 ? -8.592 -1.409 -3.485 1.00 89.94 89 LYS A C 1
ATOM 728 O O . LYS A 1 89 ? -7.685 -1.172 -4.271 1.00 89.94 89 LYS A O 1
ATOM 733 N N . SER A 1 90 ? -8.399 -1.381 -2.162 1.00 90.88 90 SER A N 1
ATOM 734 C CA . SER A 1 90 ? -7.093 -1.084 -1.550 1.00 90.88 90 SER A CA 1
ATOM 735 C C . SER A 1 90 ? -5.986 -2.011 -2.059 1.00 90.88 90 SER A C 1
ATOM 737 O O . SER A 1 90 ? -4.902 -1.544 -2.400 1.00 90.88 90 SER A O 1
ATOM 739 N N . ALA A 1 91 ? -6.246 -3.318 -2.157 1.00 92.06 91 ALA A N 1
ATOM 740 C CA . ALA A 1 91 ? -5.264 -4.262 -2.685 1.00 92.06 91 ALA A CA 1
ATOM 741 C C . ALA A 1 91 ? -4.974 -4.040 -4.179 1.00 92.06 91 ALA A C 1
ATOM 743 O O . ALA A 1 91 ? -3.818 -4.139 -4.587 1.00 92.06 91 ALA A O 1
ATOM 744 N N . ILE A 1 92 ? -6.001 -3.722 -4.977 1.00 91.12 92 ILE A N 1
ATOM 745 C CA . ILE A 1 92 ? -5.846 -3.370 -6.398 1.00 91.12 92 ILE A CA 1
ATOM 746 C C . ILE A 1 92 ? -4.985 -2.115 -6.539 1.00 91.12 92 ILE A C 1
ATOM 748 O O . ILE A 1 92 ? -4.058 -2.113 -7.338 1.00 91.12 92 ILE A O 1
ATOM 752 N N . PHE A 1 93 ? -5.231 -1.084 -5.730 1.00 90.94 93 PHE A N 1
ATOM 753 C CA . PHE A 1 93 ? -4.444 0.146 -5.761 1.00 90.94 93 PHE A CA 1
ATOM 754 C C . PHE A 1 93 ? -2.970 -0.102 -5.444 1.00 90.94 93 PHE A C 1
ATOM 756 O O . PHE A 1 93 ? -2.106 0.332 -6.198 1.00 90.94 93 PHE A O 1
ATOM 763 N N . ILE A 1 94 ? -2.670 -0.864 -4.390 1.00 95.75 94 ILE A N 1
ATOM 764 C CA . ILE A 1 94 ? -1.287 -1.248 -4.071 1.00 95.75 94 ILE A CA 1
ATOM 765 C C . ILE A 1 94 ? -0.651 -2.051 -5.215 1.00 95.75 94 ILE A C 1
ATOM 767 O O . ILE A 1 94 ? 0.524 -1.867 -5.518 1.00 95.75 94 ILE A O 1
ATOM 771 N N . GLU A 1 95 ? -1.406 -2.941 -5.861 1.00 95.62 95 GLU A N 1
ATOM 772 C CA . GLU A 1 95 ? -0.914 -3.707 -7.008 1.00 95.62 95 GLU A CA 1
ATOM 773 C C . GLU A 1 95 ? -0.601 -2.811 -8.217 1.00 95.62 95 GLU A C 1
ATOM 775 O O . GLU A 1 95 ? 0.437 -3.006 -8.849 1.00 95.62 95 GLU A O 1
ATOM 780 N N . THR A 1 96 ? -1.431 -1.806 -8.503 1.00 94.44 96 THR A N 1
ATOM 781 C CA . THR A 1 96 ? -1.166 -0.806 -9.549 1.00 94.44 96 THR A CA 1
ATOM 782 C C . THR A 1 96 ? 0.124 -0.036 -9.271 1.00 94.44 96 THR A C 1
ATOM 784 O O . THR A 1 96 ? 0.989 0.027 -10.138 1.00 94.44 96 THR A O 1
ATOM 787 N N . GLU A 1 97 ? 0.312 0.454 -8.046 1.00 95.62 97 GLU A N 1
ATOM 788 C CA . GLU A 1 97 ? 1.507 1.213 -7.639 1.00 95.62 97 GLU A CA 1
ATOM 789 C C . GLU A 1 97 ? 2.796 0.377 -7.747 1.00 95.62 97 GLU A C 1
ATOM 791 O O . GLU A 1 97 ? 3.861 0.865 -8.131 1.00 95.62 97 GLU A O 1
ATOM 796 N N . ILE A 1 98 ? 2.708 -0.924 -7.453 1.00 96.88 98 ILE A N 1
ATOM 797 C CA . ILE A 1 98 ? 3.809 -1.873 -7.666 1.00 96.88 98 ILE A CA 1
ATOM 798 C C . ILE A 1 98 ? 4.133 -2.016 -9.153 1.00 96.88 98 ILE A C 1
ATOM 800 O O . ILE A 1 98 ? 5.305 -2.050 -9.523 1.00 96.88 98 ILE A O 1
ATOM 804 N N . ILE A 1 99 ? 3.112 -2.133 -10.003 1.00 95.31 99 ILE A N 1
ATOM 805 C CA . ILE A 1 99 ? 3.302 -2.241 -11.453 1.00 95.31 99 ILE A CA 1
ATOM 806 C C . ILE A 1 99 ? 3.963 -0.969 -11.989 1.00 95.31 99 ILE A C 1
ATOM 808 O O . ILE A 1 99 ? 4.890 -1.069 -12.788 1.00 95.31 99 ILE A O 1
ATOM 812 N N . GLU A 1 100 ? 3.549 0.207 -11.522 1.00 95.00 100 GLU A N 1
ATOM 813 C CA . GLU A 1 100 ? 4.161 1.481 -11.906 1.00 95.00 100 GLU A CA 1
ATOM 814 C C . GLU A 1 100 ? 5.622 1.581 -11.462 1.00 95.00 100 GLU A C 1
ATOM 816 O O . GLU A 1 100 ? 6.474 1.943 -12.273 1.00 95.00 100 GLU A O 1
ATOM 821 N N . LEU A 1 101 ? 5.940 1.159 -10.234 1.00 96.19 101 LEU A N 1
ATOM 822 C CA . LEU A 1 101 ? 7.322 1.075 -9.752 1.00 96.19 101 LEU A CA 1
ATOM 823 C C . LEU A 1 101 ? 8.182 0.151 -10.626 1.00 96.19 101 LEU A C 1
ATOM 825 O O . LEU A 1 101 ? 9.305 0.485 -10.993 1.00 96.19 101 LEU A O 1
ATOM 829 N N . ILE A 1 102 ? 7.669 -1.028 -10.973 1.00 96.44 102 ILE A N 1
ATOM 830 C CA . ILE A 1 102 ? 8.393 -1.979 -11.824 1.00 96.44 102 ILE A CA 1
ATOM 831 C C . ILE A 1 102 ? 8.601 -1.389 -13.219 1.00 96.44 102 ILE A C 1
ATOM 833 O O . ILE A 1 102 ? 9.705 -1.455 -13.757 1.00 96.44 102 ILE A O 1
ATOM 837 N N . ASN A 1 103 ? 7.557 -0.796 -13.795 1.00 95.00 103 ASN A N 1
ATOM 838 C CA . ASN A 1 103 ? 7.619 -0.227 -15.133 1.00 95.00 103 ASN A CA 1
ATOM 839 C C . ASN A 1 103 ? 8.582 0.961 -15.207 1.00 95.00 103 ASN A C 1
ATOM 841 O O . ASN A 1 103 ? 9.318 1.068 -16.184 1.00 95.00 103 ASN A O 1
ATOM 845 N N . GLY A 1 104 ? 8.612 1.811 -14.176 1.00 94.44 104 GLY A N 1
ATOM 846 C CA . GLY A 1 104 ? 9.532 2.945 -14.081 1.00 94.44 104 GLY A CA 1
ATOM 847 C C . GLY A 1 104 ? 11.003 2.535 -13.977 1.00 94.44 104 GLY A C 1
ATOM 848 O O . GLY A 1 104 ? 11.877 3.265 -14.437 1.00 94.44 104 GLY A O 1
ATOM 849 N N . ALA A 1 105 ? 11.284 1.350 -13.431 1.00 94.94 105 ALA A N 1
ATOM 850 C CA . ALA A 1 105 ? 12.641 0.828 -13.293 1.00 94.94 105 ALA A CA 1
ATOM 851 C C . ALA A 1 105 ? 13.191 0.144 -14.553 1.00 94.94 105 ALA A C 1
ATOM 853 O O . ALA A 1 105 ? 14.392 -0.118 -14.644 1.00 94.94 105 ALA A O 1
ATOM 854 N N . MET A 1 106 ? 12.327 -0.220 -15.502 1.00 93.25 106 MET A N 1
ATOM 855 C CA . MET A 1 106 ? 12.708 -1.037 -16.650 1.00 93.25 106 MET A CA 1
ATOM 856 C C . MET A 1 106 ? 12.876 -0.213 -17.917 1.00 93.25 106 MET A C 1
ATOM 858 O O . MET A 1 106 ? 12.041 0.613 -18.263 1.00 93.25 106 MET A O 1
ATOM 862 N N . HIS A 1 107 ? 13.914 -0.534 -18.690 1.00 93.56 107 HIS A N 1
ATOM 863 C CA . HIS A 1 107 ? 14.089 0.046 -20.022 1.00 93.56 107 HIS A CA 1
ATOM 864 C C . HIS A 1 107 ? 12.995 -0.409 -21.006 1.00 93.56 107 HIS A C 1
ATOM 866 O O . HIS A 1 107 ? 12.542 0.371 -21.837 1.00 93.56 107 HIS A O 1
ATOM 872 N N . ASN A 1 108 ? 12.556 -1.672 -20.908 1.00 93.88 108 ASN A N 1
ATOM 873 C CA . ASN A 1 108 ? 11.494 -2.231 -21.745 1.00 93.88 108 ASN A CA 1
ATOM 874 C C . ASN A 1 108 ? 10.457 -3.005 -20.901 1.00 93.88 108 ASN A C 1
ATOM 876 O O . ASN A 1 108 ? 10.514 -4.237 -20.841 1.00 93.88 108 ASN A O 1
ATOM 880 N N . PRO A 1 109 ? 9.490 -2.316 -20.266 1.00 92.62 109 PRO A N 1
ATOM 881 C CA . PRO A 1 109 ? 8.479 -2.961 -19.423 1.00 92.62 109 PRO A CA 1
ATOM 882 C C . PRO A 1 109 ? 7.553 -3.907 -20.201 1.00 92.62 109 PRO A C 1
ATOM 884 O O . PRO A 1 109 ? 7.035 -4.872 -19.642 1.00 92.62 109 PRO A O 1
ATOM 887 N N . SER A 1 110 ? 7.384 -3.694 -21.513 1.00 92.38 110 SER A N 1
ATOM 888 C CA . SER A 1 110 ? 6.516 -4.534 -22.349 1.00 92.38 110 SER A CA 1
ATOM 889 C C . SER A 1 110 ? 6.972 -5.996 -22.430 1.00 92.38 110 SER A C 1
ATOM 891 O O . SER A 1 110 ? 6.147 -6.883 -22.656 1.00 92.38 110 SER A O 1
ATOM 893 N N . ALA A 1 111 ? 8.256 -6.267 -22.163 1.00 92.38 111 ALA A N 1
ATOM 894 C CA . ALA A 1 111 ? 8.800 -7.620 -22.091 1.00 92.38 111 ALA A CA 1
ATOM 895 C C . ALA A 1 111 ? 8.157 -8.466 -20.974 1.00 92.38 111 ALA A C 1
ATOM 897 O O . ALA A 1 111 ? 8.150 -9.693 -21.060 1.00 92.38 111 ALA A O 1
ATOM 898 N N . LEU A 1 112 ? 7.572 -7.832 -19.950 1.00 91.12 112 LEU A N 1
ATOM 899 C CA . LEU A 1 112 ? 6.881 -8.531 -18.866 1.00 91.12 112 LEU A CA 1
ATOM 900 C C . LEU A 1 112 ? 5.451 -8.960 -19.220 1.00 91.12 112 LEU A C 1
ATOM 902 O O . LEU A 1 112 ? 4.897 -9.821 -18.536 1.00 91.12 112 LEU A O 1
ATOM 906 N N . ASN A 1 113 ? 4.848 -8.409 -20.281 1.00 87.38 113 ASN A N 1
ATOM 907 C CA . ASN A 1 113 ? 3.434 -8.638 -20.610 1.00 87.38 113 ASN A CA 1
ATOM 908 C C . ASN A 1 113 ? 3.103 -10.111 -20.915 1.00 87.38 113 ASN A C 1
ATOM 910 O O . ASN A 1 113 ? 1.944 -10.502 -20.820 1.00 87.38 113 ASN A O 1
ATOM 914 N N . GLY A 1 114 ? 4.101 -10.925 -21.278 1.00 85.88 114 GLY A N 1
ATOM 915 C CA . GLY A 1 114 ? 3.938 -12.357 -21.555 1.00 85.88 114 GLY A CA 1
ATOM 916 C C . GLY A 1 114 ? 4.210 -13.289 -20.370 1.00 85.88 114 GLY A C 1
ATOM 917 O O . GLY A 1 114 ? 4.047 -14.495 -20.519 1.00 85.88 114 GLY A O 1
ATOM 918 N N . LEU A 1 115 ? 4.649 -12.768 -19.216 1.00 89.00 115 LEU A N 1
ATOM 919 C CA . LEU A 1 115 ? 5.096 -13.591 -18.083 1.00 89.00 115 LEU A CA 1
ATOM 920 C C . LEU A 1 115 ? 3.992 -13.927 -17.068 1.00 89.00 115 LEU A C 1
ATOM 922 O O . LEU A 1 115 ? 4.278 -14.647 -16.115 1.00 89.00 115 LEU A O 1
ATOM 926 N N . ASP A 1 116 ? 2.769 -13.407 -17.241 1.00 88.62 116 ASP A N 1
ATOM 927 C CA . ASP A 1 116 ? 1.610 -13.635 -16.355 1.00 88.62 116 ASP A CA 1
ATOM 928 C C . ASP A 1 116 ? 1.980 -13.637 -14.857 1.00 88.62 116 ASP A C 1
ATOM 930 O O . ASP A 1 116 ? 1.609 -14.525 -14.085 1.00 88.62 116 ASP A O 1
ATOM 934 N N . LEU A 1 117 ? 2.751 -12.625 -14.437 1.00 93.75 117 LEU A N 1
ATOM 935 C CA . LEU A 1 117 ? 3.280 -12.555 -13.077 1.00 93.75 117 LEU A CA 1
ATOM 936 C C . LEU A 1 117 ? 2.143 -12.540 -12.048 1.00 93.75 117 LEU A C 1
ATOM 938 O O . LEU A 1 117 ? 1.224 -11.721 -12.108 1.00 93.75 117 LEU A O 1
ATOM 942 N N . THR A 1 118 ? 2.232 -13.421 -11.059 1.00 93.81 118 THR A N 1
ATOM 943 C CA . THR A 1 118 ? 1.348 -13.419 -9.890 1.00 93.81 118 THR A CA 1
ATOM 944 C C . THR A 1 118 ? 1.634 -12.209 -8.999 1.00 93.81 118 THR A C 1
ATOM 946 O O . THR A 1 118 ? 2.735 -11.656 -9.016 1.00 93.81 118 THR A O 1
ATOM 949 N N . TYR A 1 119 ? 0.677 -11.834 -8.143 1.00 94.00 119 TYR A N 1
ATOM 950 C CA . TYR A 1 119 ? 0.860 -10.756 -7.159 1.00 94.00 119 TYR A CA 1
ATOM 951 C C . TYR A 1 119 ? 2.152 -10.922 -6.340 1.00 94.00 119 TYR A C 1
ATOM 953 O O . TYR A 1 119 ? 2.939 -9.991 -6.216 1.00 94.00 119 TYR A O 1
ATOM 961 N N . HIS A 1 120 ? 2.428 -12.134 -5.848 1.00 94.44 120 HIS A N 1
ATOM 962 C CA . HIS A 1 120 ? 3.638 -12.406 -5.070 1.00 94.44 120 HIS A CA 1
ATOM 963 C C . HIS A 1 120 ? 4.922 -12.213 -5.891 1.00 94.44 120 HIS A C 1
ATOM 965 O O . HIS A 1 120 ? 5.906 -11.677 -5.383 1.00 94.44 120 HIS A O 1
ATOM 971 N N . GLN A 1 121 ? 4.921 -12.624 -7.164 1.00 96.56 121 GLN A N 1
ATOM 972 C CA . GLN A 1 121 ? 6.055 -12.397 -8.065 1.00 96.56 121 GLN A CA 1
ATOM 973 C C . GLN A 1 121 ? 6.258 -10.904 -8.343 1.00 96.56 121 GLN A C 1
ATOM 975 O O . GLN A 1 121 ? 7.396 -10.444 -8.315 1.00 96.56 121 GLN A O 1
ATOM 980 N N . ARG A 1 122 ? 5.176 -10.133 -8.523 1.00 96.69 122 ARG A N 1
ATOM 981 C CA . ARG A 1 122 ? 5.244 -8.668 -8.648 1.00 96.69 122 ARG A CA 1
ATOM 982 C C . ARG A 1 122 ? 5.832 -8.026 -7.395 1.00 96.69 122 ARG A C 1
ATOM 984 O O . ARG A 1 122 ? 6.738 -7.216 -7.515 1.00 96.69 122 ARG A O 1
ATOM 991 N N . CYS A 1 123 ? 5.402 -8.427 -6.197 1.00 97.19 123 CYS A N 1
ATOM 992 C CA . CYS A 1 123 ? 5.999 -7.928 -4.955 1.00 97.19 123 CYS A CA 1
ATOM 993 C C . CYS A 1 123 ? 7.498 -8.243 -4.871 1.00 97.19 123 CYS A C 1
ATOM 995 O O . CYS A 1 123 ? 8.277 -7.371 -4.507 1.00 97.19 123 CYS A O 1
ATOM 997 N N . GLY A 1 124 ? 7.918 -9.462 -5.228 1.00 97.06 124 GLY A N 1
ATOM 998 C CA . GLY A 1 124 ? 9.339 -9.824 -5.262 1.00 97.06 124 GLY A CA 1
ATOM 999 C C . GLY A 1 124 ? 10.140 -8.965 -6.243 1.00 97.06 124 GLY A C 1
ATOM 1000 O O . GLY A 1 124 ? 11.213 -8.475 -5.901 1.00 97.06 124 GLY A O 1
ATOM 1001 N N . LEU A 1 125 ? 9.586 -8.722 -7.433 1.00 97.12 125 LEU A N 1
ATOM 1002 C CA . LEU A 1 125 ? 10.203 -7.863 -8.438 1.00 97.12 125 LEU A CA 1
ATOM 1003 C C . LEU A 1 125 ? 10.269 -6.399 -7.981 1.00 97.12 125 LEU A C 1
ATOM 1005 O O . LEU A 1 125 ? 11.295 -5.764 -8.182 1.00 97.12 125 LEU A O 1
ATOM 1009 N N . ALA A 1 126 ? 9.235 -5.891 -7.305 1.00 97.25 126 ALA A N 1
ATOM 1010 C CA . ALA A 1 126 ? 9.213 -4.551 -6.714 1.00 97.25 126 ALA A CA 1
ATOM 1011 C C . ALA A 1 126 ? 10.390 -4.330 -5.754 1.00 97.25 126 ALA A C 1
ATOM 1013 O O . ALA A 1 126 ? 11.062 -3.301 -5.813 1.00 97.25 126 ALA A O 1
ATOM 1014 N N . ILE A 1 127 ? 10.664 -5.319 -4.895 1.00 97.56 127 ILE A N 1
ATOM 1015 C CA . ILE A 1 127 ? 11.824 -5.284 -3.999 1.00 97.56 127 ILE A CA 1
ATOM 1016 C C . ILE A 1 127 ? 13.128 -5.280 -4.802 1.00 97.56 127 ILE A C 1
ATOM 1018 O O . ILE A 1 127 ? 14.010 -4.466 -4.543 1.00 97.56 127 ILE A O 1
ATOM 1022 N N . ALA A 1 128 ? 13.231 -6.140 -5.819 1.00 96.56 128 ALA A N 1
ATOM 1023 C CA . ALA A 1 128 ? 14.426 -6.236 -6.656 1.00 96.56 128 ALA A CA 1
ATOM 1024 C C . ALA A 1 128 ? 14.749 -4.934 -7.413 1.00 96.56 128 ALA A C 1
ATOM 1026 O O . ALA A 1 128 ? 1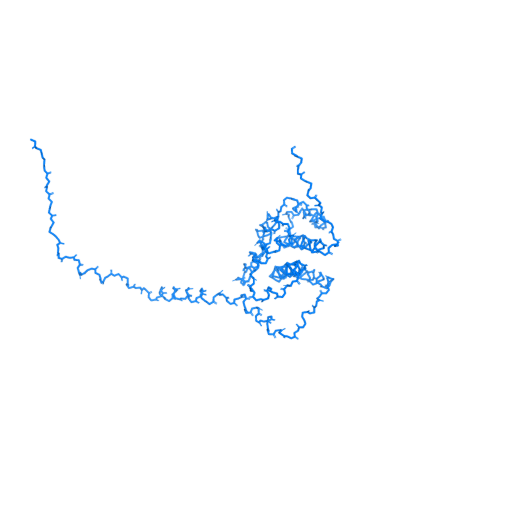5.918 -4.654 -7.658 1.00 96.56 128 ALA A O 1
ATOM 1027 N N . VAL A 1 129 ? 13.737 -4.133 -7.763 1.00 95.06 129 VAL A N 1
ATOM 1028 C CA . VAL A 1 129 ? 13.925 -2.860 -8.479 1.00 95.06 129 VAL A CA 1
ATOM 1029 C C . VAL A 1 129 ? 14.089 -1.640 -7.564 1.00 95.06 129 VAL A C 1
ATOM 1031 O O . VAL A 1 129 ? 14.219 -0.524 -8.065 1.00 95.06 129 VAL A O 1
ATOM 1034 N N . GLY A 1 130 ? 14.099 -1.817 -6.238 1.00 91.88 130 GLY A N 1
ATOM 1035 C CA . GLY A 1 130 ? 14.450 -0.745 -5.298 1.00 91.88 130 GLY A CA 1
ATOM 1036 C C . GLY A 1 130 ? 13.418 -0.420 -4.218 1.00 91.88 130 GLY A C 1
ATOM 1037 O O . GLY A 1 130 ? 13.640 0.517 -3.449 1.00 91.88 130 GLY A O 1
ATOM 1038 N N . LEU A 1 131 ? 12.316 -1.170 -4.096 1.00 96.31 131 LEU A N 1
ATOM 1039 C CA . LEU A 1 131 ? 11.483 -1.085 -2.894 1.00 96.31 131 LEU A CA 1
ATOM 1040 C C . LEU A 1 131 ? 12.210 -1.746 -1.713 1.00 96.31 131 LEU A C 1
ATOM 1042 O O . LEU A 1 131 ? 12.709 -2.862 -1.824 1.00 96.31 131 LEU A O 1
ATOM 1046 N N . ASN A 1 132 ? 12.249 -1.086 -0.555 1.00 96.00 132 ASN A N 1
ATOM 1047 C CA . ASN A 1 132 ? 12.959 -1.626 0.605 1.00 96.00 132 ASN A CA 1
ATOM 1048 C C . ASN A 1 132 ? 12.372 -2.987 1.049 1.00 96.00 132 ASN A C 1
ATOM 1050 O O . ASN A 1 132 ? 11.159 -3.122 1.237 1.00 96.00 132 ASN A O 1
ATOM 1054 N N . GLN A 1 133 ? 13.246 -3.976 1.275 1.00 96.81 133 GLN A N 1
ATOM 1055 C CA . GLN A 1 133 ? 12.912 -5.353 1.673 1.00 96.81 133 GLN A CA 1
ATOM 1056 C C . GLN A 1 133 ? 11.960 -5.438 2.879 1.00 96.81 133 GLN A C 1
ATOM 1058 O O . GLN A 1 133 ? 11.174 -6.388 2.976 1.00 96.81 133 GLN A O 1
ATOM 1063 N N . ARG A 1 134 ? 11.975 -4.443 3.777 1.00 96.56 134 ARG A N 1
ATOM 1064 C CA . ARG A 1 134 ? 11.070 -4.364 4.934 1.00 96.56 134 ARG A CA 1
ATOM 1065 C C . ARG A 1 134 ? 9.585 -4.382 4.553 1.00 96.56 134 ARG A C 1
ATOM 1067 O O . ARG A 1 134 ? 8.764 -4.904 5.304 1.00 96.56 134 ARG A O 1
ATOM 1074 N N . PHE A 1 135 ? 9.240 -3.914 3.350 1.00 97.62 135 PHE A N 1
ATOM 1075 C CA . PHE A 1 135 ? 7.865 -3.896 2.844 1.00 97.62 135 PHE A CA 1
ATOM 1076 C C . PHE A 1 135 ? 7.390 -5.237 2.267 1.00 97.62 135 PHE A C 1
ATOM 1078 O O . PHE A 1 135 ? 6.205 -5.396 1.973 1.00 97.62 135 PHE A O 1
ATOM 1085 N N . SER A 1 136 ? 8.258 -6.248 2.185 1.00 97.31 136 SER A N 1
ATOM 1086 C CA . SER A 1 136 ? 7.883 -7.589 1.721 1.00 97.31 136 SER A CA 1
ATOM 1087 C C . SER A 1 136 ? 6.791 -8.234 2.592 1.00 97.31 136 SER A C 1
ATOM 1089 O O . SER A 1 136 ? 5.823 -8.793 2.067 1.00 97.31 136 SER A O 1
ATOM 1091 N N . LYS A 1 137 ? 6.890 -8.116 3.927 1.00 97.88 137 LYS A N 1
ATOM 1092 C CA . LYS A 1 137 ? 5.898 -8.691 4.853 1.00 97.88 137 LYS A CA 1
ATOM 1093 C C . LYS A 1 137 ? 4.529 -7.987 4.758 1.00 97.88 137 LYS A C 1
ATOM 1095 O O . LYS A 1 137 ? 3.543 -8.707 4.581 1.00 97.88 137 LYS A O 1
ATOM 1100 N N . PRO A 1 138 ? 4.424 -6.640 4.805 1.00 98.00 138 PRO A N 1
ATOM 1101 C CA . PRO A 1 138 ? 3.150 -5.941 4.612 1.00 98.00 138 PRO A CA 1
ATOM 1102 C C . PRO A 1 138 ? 2.472 -6.255 3.277 1.00 98.00 138 PRO A C 1
ATOM 1104 O O . PRO A 1 138 ? 1.272 -6.522 3.244 1.00 98.00 138 PRO A O 1
ATOM 1107 N N . LEU A 1 139 ? 3.237 -6.307 2.183 1.00 97.94 139 LEU A N 1
ATOM 1108 C CA . LEU A 1 139 ? 2.712 -6.666 0.863 1.00 97.94 139 LEU A CA 1
ATOM 1109 C C . LEU A 1 139 ? 2.099 -8.069 0.861 1.00 97.94 139 LEU A C 1
ATOM 1111 O O . LEU A 1 139 ? 0.966 -8.277 0.423 1.00 97.94 139 LEU A O 1
ATOM 1115 N N . LYS A 1 140 ? 2.803 -9.044 1.441 1.00 97.12 140 LYS A N 1
ATOM 1116 C CA . LYS A 1 140 ? 2.274 -10.403 1.592 1.00 97.12 140 LYS A CA 1
ATOM 1117 C C . LYS A 1 140 ? 0.994 -10.438 2.438 1.00 97.12 140 LYS A C 1
ATOM 1119 O O . LYS A 1 140 ? 0.076 -11.200 2.117 1.00 97.12 140 LYS A O 1
ATOM 1124 N N . ALA A 1 141 ? 0.909 -9.624 3.490 1.00 97.44 141 ALA A N 1
ATOM 1125 C CA . ALA A 1 141 ? -0.286 -9.523 4.324 1.00 97.44 141 ALA A CA 1
ATOM 1126 C C . ALA A 1 141 ? -1.489 -8.981 3.530 1.00 97.44 141 ALA A C 1
ATOM 1128 O O . ALA A 1 141 ? -2.557 -9.591 3.574 1.00 97.44 141 ALA A O 1
ATOM 1129 N N . ILE A 1 142 ? -1.306 -7.928 2.723 1.00 96.69 142 ILE A N 1
ATOM 1130 C CA . ILE A 1 142 ? -2.348 -7.403 1.821 1.00 96.69 142 ILE A CA 1
ATOM 1131 C C . ILE A 1 142 ? -2.817 -8.472 0.831 1.00 96.69 142 ILE A C 1
ATOM 1133 O O . ILE A 1 142 ? -4.021 -8.700 0.703 1.00 96.69 142 ILE A O 1
ATOM 1137 N N . GLY A 1 143 ? -1.892 -9.185 0.182 1.00 94.88 143 GLY A N 1
ATOM 1138 C CA . GLY A 1 143 ? -2.246 -10.278 -0.729 1.00 94.88 143 GLY A CA 1
ATOM 1139 C C . GLY A 1 143 ? -3.040 -11.392 -0.039 1.00 94.88 143 GLY A C 1
ATOM 1140 O O . GLY A 1 143 ? -4.017 -11.899 -0.588 1.00 94.88 143 GLY A O 1
ATOM 1141 N N . THR A 1 144 ? -2.677 -11.732 1.200 1.00 94.81 144 THR A N 1
ATOM 1142 C CA . THR A 1 144 ? -3.393 -12.735 2.007 1.00 94.81 144 THR A CA 1
ATOM 1143 C C . THR A 1 144 ? -4.813 -12.282 2.340 1.00 94.81 144 THR A C 1
ATOM 1145 O O . THR A 1 144 ? -5.759 -13.059 2.194 1.00 94.81 144 THR A O 1
ATOM 1148 N N . ILE A 1 145 ? -4.977 -11.019 2.747 1.00 95.12 145 ILE A N 1
ATOM 1149 C CA . ILE A 1 145 ? -6.289 -10.426 3.019 1.00 95.12 145 ILE A CA 1
ATOM 1150 C C . ILE A 1 145 ? -7.128 -10.443 1.736 1.00 95.12 145 ILE A C 1
ATOM 1152 O O . ILE A 1 145 ? -8.209 -11.025 1.737 1.00 95.12 145 ILE A O 1
ATOM 1156 N N . ARG A 1 146 ? -6.615 -9.909 0.621 1.00 93.12 146 ARG A N 1
ATOM 1157 C CA . ARG A 1 146 ? -7.312 -9.903 -0.675 1.00 93.12 146 ARG A CA 1
ATOM 1158 C C . ARG A 1 146 ? -7.783 -11.302 -1.074 1.00 93.12 146 ARG A C 1
ATOM 1160 O O . ARG A 1 146 ? -8.947 -11.469 -1.424 1.00 93.12 146 ARG A O 1
ATOM 1167 N N . ASN A 1 147 ? -6.907 -12.305 -0.998 1.00 91.94 147 ASN A N 1
ATOM 1168 C CA . ASN A 1 147 ? -7.250 -13.680 -1.363 1.00 91.94 147 ASN A CA 1
ATOM 1169 C C . ASN A 1 147 ? -8.381 -14.230 -0.485 1.00 91.94 147 ASN A C 1
ATOM 1171 O O . ASN A 1 147 ? -9.301 -14.867 -0.994 1.00 91.94 147 ASN A O 1
ATOM 1175 N N . LYS A 1 148 ? -8.367 -13.942 0.823 1.00 91.38 148 LYS A N 1
ATOM 1176 C CA . LYS A 1 148 ? -9.447 -14.349 1.733 1.00 91.38 148 LYS A CA 1
ATOM 1177 C C . LYS A 1 148 ? -10.801 -13.779 1.297 1.00 91.38 148 LYS A C 1
ATOM 1179 O O . LYS A 1 148 ? -11.777 -14.524 1.292 1.00 91.38 148 LYS A O 1
ATOM 1184 N N . PHE A 1 149 ? -10.846 -12.504 0.911 1.00 89.69 149 PHE A N 1
ATOM 1185 C CA . PHE A 1 149 ? -12.067 -11.838 0.442 1.00 89.69 149 PHE A CA 1
ATOM 1186 C C . PHE A 1 149 ? -12.499 -12.288 -0.957 1.00 89.69 149 PHE A C 1
ATOM 1188 O O . PHE A 1 149 ? -13.687 -12.426 -1.217 1.00 89.69 149 PHE A O 1
ATOM 1195 N N . ALA A 1 150 ? -11.555 -12.590 -1.849 1.00 84.75 150 ALA A N 1
ATOM 1196 C CA . ALA A 1 150 ? -11.870 -13.082 -3.190 1.00 84.75 150 ALA A CA 1
ATOM 1197 C C . ALA A 1 150 ? -12.454 -14.506 -3.187 1.00 84.75 150 ALA A C 1
ATOM 1199 O O . ALA A 1 150 ? -13.231 -14.855 -4.073 1.00 84.75 150 ALA A O 1
ATOM 1200 N N . HIS A 1 151 ? -12.076 -15.341 -2.214 1.00 84.12 151 HIS A N 1
ATOM 1201 C CA . HIS A 1 151 ? -12.514 -16.738 -2.147 1.00 84.12 151 HIS A CA 1
AT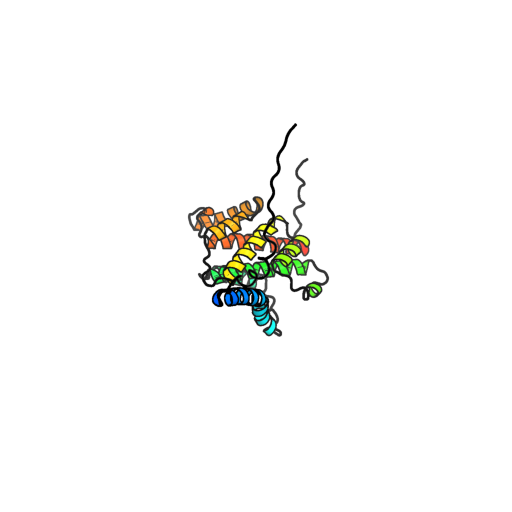OM 1202 C C . HIS A 1 151 ? -13.751 -16.975 -1.278 1.00 84.12 151 HIS A C 1
ATOM 1204 O O . HIS A 1 151 ? -14.321 -18.064 -1.335 1.00 84.12 151 HIS A O 1
ATOM 1210 N N . ARG A 1 152 ? -14.152 -16.012 -0.443 1.00 86.25 152 ARG A N 1
ATOM 1211 C CA . ARG A 1 152 ? -15.255 -16.182 0.509 1.00 86.25 152 ARG A CA 1
ATOM 1212 C C . ARG A 1 152 ? -16.174 -14.972 0.445 1.00 86.25 152 ARG A C 1
ATOM 1214 O O . ARG A 1 152 ? -15.790 -13.893 0.881 1.00 86.25 152 ARG A O 1
ATOM 1221 N N . VAL A 1 153 ? -17.389 -15.186 -0.053 1.00 80.31 153 VAL A N 1
ATOM 1222 C CA . VAL A 1 153 ? -18.429 -14.146 -0.133 1.00 80.31 153 VAL A CA 1
ATOM 1223 C C . VAL A 1 153 ? -18.781 -13.619 1.264 1.00 80.31 153 VAL A C 1
ATOM 1225 O O . VAL A 1 153 ? -18.952 -12.420 1.438 1.00 80.31 153 VAL A O 1
ATOM 1228 N N . ASP A 1 154 ? -18.750 -14.490 2.277 1.00 84.88 154 ASP A N 1
ATOM 1229 C CA . ASP A 1 154 ? -19.043 -14.142 3.676 1.00 84.88 154 ASP A CA 1
ATOM 1230 C C . ASP A 1 154 ? -17.798 -13.695 4.468 1.00 84.88 154 ASP A C 1
ATOM 1232 O O . ASP A 1 154 ? -17.769 -13.749 5.702 1.00 84.88 154 ASP A O 1
ATOM 1236 N N . ALA A 1 155 ? -16.708 -13.316 3.789 1.00 87.88 155 ALA A N 1
ATOM 1237 C CA . ALA A 1 155 ? -15.509 -12.841 4.470 1.00 87.88 155 ALA A CA 1
ATOM 1238 C C . ALA A 1 155 ? -15.798 -11.548 5.243 1.00 87.88 155 ALA A C 1
ATOM 1240 O O . ALA A 1 155 ? -16.135 -10.521 4.664 1.00 87.88 155 ALA A O 1
ATOM 1241 N N . GLN A 1 156 ? -15.575 -11.580 6.556 1.00 89.44 156 GLN A N 1
ATOM 1242 C CA . GLN A 1 156 ? -15.615 -10.384 7.393 1.00 89.44 156 GLN A CA 1
ATOM 1243 C C . GLN A 1 156 ? -14.209 -9.864 7.680 1.00 89.44 156 GLN A C 1
ATOM 1245 O O . GLN A 1 156 ? -13.272 -10.640 7.919 1.00 89.44 156 GLN A O 1
ATOM 1250 N N . PHE A 1 157 ? -14.065 -8.538 7.670 1.00 92.62 157 PHE A N 1
ATOM 1251 C CA . PHE A 1 157 ? -12.844 -7.875 8.109 1.00 92.62 157 PHE A CA 1
ATOM 1252 C C . PHE A 1 157 ? -12.924 -7.668 9.615 1.00 92.62 157 PHE A C 1
ATOM 1254 O O . PHE A 1 157 ? -13.859 -7.047 10.109 1.00 92.62 157 PHE A O 1
ATOM 1261 N N . GLY A 1 158 ? -11.964 -8.226 10.342 1.00 94.31 158 GLY A N 1
ATOM 1262 C CA . GLY A 1 158 ? -11.943 -8.199 11.793 1.00 94.31 158 GLY A CA 1
ATOM 1263 C C . GLY A 1 158 ? -10.656 -7.598 12.332 1.00 94.31 158 GLY A C 1
ATOM 1264 O O . GLY A 1 158 ? -9.709 -7.295 11.600 1.00 94.31 158 GLY A O 1
ATOM 1265 N N . LYS A 1 159 ? -10.632 -7.467 13.657 1.00 94.81 159 LYS A N 1
ATOM 1266 C CA . LYS A 1 159 ? -9.485 -6.962 14.409 1.00 94.81 159 LYS A CA 1
ATOM 1267 C C . LYS A 1 159 ? -8.205 -7.741 14.097 1.00 94.81 159 LYS A C 1
ATOM 1269 O O . LYS A 1 159 ? -7.183 -7.118 13.837 1.00 94.81 159 LYS A O 1
ATOM 1274 N N . ASP A 1 160 ? -8.285 -9.067 14.019 1.00 94.75 160 ASP A N 1
ATOM 1275 C CA . ASP A 1 160 ? -7.124 -9.923 13.761 1.00 94.75 160 ASP A CA 1
ATOM 1276 C C . ASP A 1 160 ? -6.466 -9.614 12.412 1.00 94.75 160 ASP A C 1
ATOM 1278 O O . ASP A 1 160 ? -5.245 -9.605 12.303 1.00 94.75 160 ASP A O 1
ATOM 1282 N N . GLN A 1 161 ? -7.245 -9.331 11.361 1.00 95.62 161 GLN A N 1
ATOM 1283 C CA . GLN A 1 161 ? -6.676 -8.944 10.067 1.00 95.62 161 GLN A CA 1
ATOM 1284 C C . GLN A 1 161 ? -5.962 -7.590 10.138 1.00 95.62 161 GLN A C 1
ATOM 1286 O O . GLN A 1 161 ? -4.887 -7.447 9.556 1.00 95.62 161 GLN A O 1
ATOM 1291 N N . ALA A 1 162 ? -6.536 -6.618 10.851 1.00 96.06 162 ALA A N 1
ATOM 1292 C CA . ALA A 1 162 ? -5.921 -5.306 11.043 1.00 96.06 162 ALA A CA 1
ATOM 1293 C C . ALA A 1 162 ? -4.631 -5.394 11.874 1.00 96.06 162 ALA A C 1
ATOM 1295 O O . ALA A 1 162 ? -3.626 -4.786 11.510 1.00 96.06 1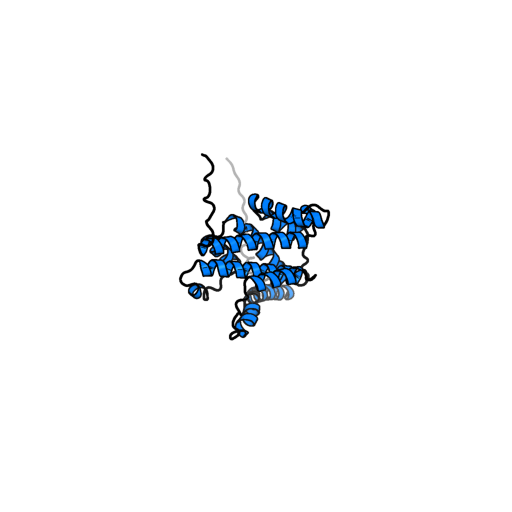62 ALA A O 1
ATOM 1296 N N . ASP A 1 163 ? -4.652 -6.174 12.959 1.00 95.75 163 ASP A N 1
ATOM 1297 C CA . ASP A 1 163 ? -3.495 -6.427 13.821 1.00 95.75 163 ASP A CA 1
ATOM 1298 C C . ASP A 1 163 ? -2.383 -7.128 13.041 1.00 95.75 163 ASP A C 1
ATOM 1300 O O . ASP A 1 163 ? -1.267 -6.623 12.995 1.00 95.75 163 ASP A O 1
ATOM 1304 N N . ASN A 1 164 ? -2.702 -8.207 12.321 1.00 96.62 164 ASN A N 1
ATOM 1305 C CA . ASN A 1 164 ? -1.728 -8.940 11.511 1.00 96.62 164 ASN A CA 1
ATOM 1306 C C . ASN A 1 164 ? -1.099 -8.076 10.409 1.00 96.62 164 ASN A C 1
ATOM 1308 O O . ASN A 1 164 ? 0.093 -8.207 10.133 1.00 96.62 164 ASN A O 1
ATOM 1312 N N . LEU A 1 165 ? -1.882 -7.199 9.766 1.00 97.75 165 LEU A N 1
ATOM 1313 C CA . LEU A 1 165 ? -1.342 -6.265 8.778 1.00 97.75 165 LEU A CA 1
ATOM 1314 C C . LEU A 1 165 ? -0.405 -5.255 9.437 1.00 97.75 165 LEU A C 1
ATOM 1316 O O . LEU A 1 165 ? 0.717 -5.087 8.968 1.00 97.75 165 LEU A O 1
ATOM 1320 N N . TYR A 1 166 ? -0.845 -4.605 10.516 1.00 97.81 166 TYR A N 1
ATOM 1321 C CA . TYR A 1 166 ? -0.019 -3.655 11.258 1.00 97.81 166 TYR A CA 1
ATOM 1322 C C . TYR A 1 166 ? 1.272 -4.316 11.755 1.00 97.81 166 TYR A C 1
ATOM 1324 O O . TYR A 1 166 ? 2.352 -3.741 11.634 1.00 97.81 166 TYR A O 1
ATOM 1332 N N . ASP A 1 167 ? 1.188 -5.551 12.247 1.00 97.69 167 ASP A N 1
ATOM 1333 C CA . ASP A 1 167 ? 2.334 -6.275 12.779 1.00 97.69 167 ASP A CA 1
ATOM 1334 C C . ASP A 1 167 ? 3.345 -6.723 11.734 1.00 97.69 167 ASP A C 1
ATOM 1336 O O . ASP A 1 167 ? 4.512 -6.925 12.075 1.00 97.69 167 ASP A O 1
ATOM 1340 N N . ALA A 1 168 ? 2.935 -6.792 10.469 1.00 98.00 168 ALA A N 1
ATOM 1341 C CA . ALA A 1 168 ? 3.829 -7.069 9.360 1.00 98.00 168 ALA A CA 1
ATOM 1342 C C . ALA A 1 168 ? 4.808 -5.916 9.073 1.00 98.00 168 ALA A C 1
ATOM 1344 O O . ALA A 1 168 ? 5.839 -6.166 8.450 1.00 98.00 168 ALA A O 1
ATOM 1345 N N . PHE A 1 169 ? 4.511 -4.684 9.505 1.00 98.06 169 PHE A N 1
ATOM 1346 C CA . PHE A 1 169 ? 5.386 -3.528 9.290 1.00 98.06 169 PHE A CA 1
ATOM 1347 C C . PHE A 1 169 ? 6.630 -3.556 10.181 1.00 98.06 169 PHE A C 1
ATOM 1349 O O . PHE A 1 169 ? 6.618 -4.067 11.302 1.00 98.06 169 PHE A O 1
ATOM 1356 N N . ASP A 1 170 ? 7.706 -2.953 9.685 1.00 97.69 170 ASP A N 1
ATOM 1357 C CA . ASP A 1 170 ? 8.931 -2.734 10.447 1.00 97.69 170 ASP A CA 1
ATOM 1358 C C . ASP A 1 170 ? 8.711 -1.709 11.581 1.00 97.69 170 ASP A C 1
ATOM 1360 O O . ASP A 1 170 ? 7.860 -0.823 11.436 1.00 97.69 170 ASP A O 1
ATOM 1364 N N . PRO A 1 171 ? 9.444 -1.773 12.713 1.00 96.94 171 PRO A N 1
ATOM 1365 C CA . PRO A 1 171 ? 9.310 -0.797 13.796 1.00 96.94 171 PRO A CA 1
ATOM 1366 C C . PRO A 1 171 ? 9.415 0.667 13.348 1.00 96.94 171 PRO A C 1
ATOM 1368 O O . PRO A 1 171 ? 8.699 1.519 13.886 1.00 96.94 171 PRO A O 1
ATOM 1371 N N . VAL A 1 172 ? 10.253 0.966 12.348 1.00 93.38 172 VAL A N 1
ATOM 1372 C CA . VAL A 1 172 ? 10.379 2.325 11.798 1.00 93.38 172 VAL A CA 1
ATOM 1373 C C . VAL A 1 172 ? 9.063 2.772 11.160 1.00 93.38 172 VAL A C 1
ATOM 1375 O O . VAL A 1 172 ? 8.567 3.863 11.447 1.00 93.38 172 VAL A O 1
ATOM 1378 N N . ASP A 1 173 ? 8.447 1.907 10.357 1.00 95.06 173 ASP A N 1
ATOM 1379 C CA . ASP A 1 173 ? 7.184 2.203 9.683 1.00 95.06 173 ASP A CA 1
ATOM 1380 C C . ASP A 1 173 ? 6.011 2.232 10.670 1.00 95.06 173 ASP A C 1
ATOM 1382 O O . ASP A 1 173 ? 5.152 3.108 10.580 1.00 95.06 173 ASP A O 1
ATOM 1386 N N . LYS A 1 174 ? 6.010 1.358 11.688 1.00 96.19 174 LYS A N 1
ATOM 1387 C CA . LYS A 1 174 ? 5.036 1.410 12.792 1.00 96.19 174 LYS A CA 1
ATOM 1388 C C . LYS A 1 174 ? 5.076 2.758 13.512 1.00 96.19 174 LYS A C 1
ATOM 1390 O O . LYS A 1 174 ? 4.027 3.281 13.880 1.00 96.19 174 LYS A O 1
ATOM 1395 N N . SER A 1 175 ? 6.257 3.351 13.701 1.00 93.75 175 SER A N 1
ATOM 1396 C CA . SER A 1 175 ? 6.388 4.694 14.285 1.00 93.75 175 SER A CA 1
ATOM 1397 C C . SER A 1 175 ? 5.704 5.758 13.422 1.00 93.75 175 SER A C 1
ATOM 1399 O O . SER A 1 175 ? 4.960 6.589 13.943 1.00 93.75 175 SER A O 1
ATOM 1401 N N . ILE A 1 176 ? 5.883 5.698 12.099 1.00 92.00 176 ILE A N 1
ATOM 1402 C CA . ILE A 1 176 ? 5.225 6.609 11.149 1.00 92.00 176 ILE A CA 1
ATOM 1403 C C . ILE A 1 176 ? 3.705 6.402 11.175 1.00 92.00 176 ILE A C 1
ATOM 1405 O O . ILE A 1 176 ? 2.960 7.366 11.354 1.00 92.00 176 ILE A O 1
ATOM 1409 N N . ILE A 1 177 ? 3.249 5.150 11.087 1.00 94.31 177 ILE A N 1
ATOM 1410 C CA . ILE A 1 177 ? 1.830 4.776 11.153 1.00 94.31 177 ILE A CA 1
ATOM 1411 C C . ILE A 1 177 ? 1.196 5.285 12.446 1.00 94.31 177 ILE A C 1
ATOM 1413 O O . ILE A 1 177 ? 0.127 5.883 12.405 1.00 94.31 177 ILE A O 1
ATOM 1417 N N . ASN A 1 178 ? 1.856 5.111 13.592 1.00 93.19 178 ASN A N 1
ATOM 1418 C CA . ASN A 1 178 ? 1.346 5.595 14.873 1.00 93.19 178 ASN A CA 1
ATOM 1419 C C . ASN A 1 178 ? 1.314 7.119 14.948 1.00 93.19 178 ASN A C 1
ATOM 1421 O O . ASN A 1 178 ? 0.372 7.665 15.513 1.00 93.19 178 ASN A O 1
ATOM 1425 N N . LYS A 1 179 ? 2.300 7.823 14.378 1.00 89.56 179 LYS A N 1
ATOM 1426 C CA . LYS A 1 179 ? 2.279 9.291 14.305 1.00 89.56 179 LYS A CA 1
ATOM 1427 C C . LYS A 1 179 ? 1.084 9.769 13.485 1.00 89.56 179 LYS A C 1
ATOM 1429 O O . LYS A 1 179 ? 0.276 10.532 14.009 1.00 89.56 179 LYS A O 1
ATOM 1434 N N . VAL A 1 180 ? 0.911 9.261 12.264 1.00 86.88 180 VAL A N 1
ATOM 1435 C CA . VAL A 1 180 ? -0.230 9.598 11.390 1.00 86.88 180 VAL A CA 1
ATOM 1436 C C . VAL A 1 180 ? -1.555 9.204 12.049 1.00 86.88 180 VAL A C 1
ATOM 1438 O O . VAL A 1 180 ? -2.470 10.016 12.177 1.00 86.88 180 VAL A O 1
ATOM 1441 N N . GLY A 1 181 ? -1.626 7.983 12.569 1.00 85.38 181 GLY A N 1
ATOM 1442 C CA . GLY A 1 181 ? -2.780 7.458 13.283 1.00 85.38 181 GLY A CA 1
ATOM 1443 C C . GLY A 1 181 ? -3.113 8.245 14.548 1.00 85.38 181 GLY A C 1
ATOM 1444 O O . GLY A 1 181 ? -4.287 8.369 14.875 1.00 85.38 181 GLY A O 1
ATOM 1445 N N . SER A 1 182 ? -2.127 8.838 15.232 1.00 86.38 182 SER A N 1
ATOM 1446 C CA . SER A 1 182 ? -2.352 9.671 16.421 1.00 86.38 182 SER A CA 1
ATOM 1447 C C . SER A 1 182 ? -3.120 10.956 16.101 1.00 86.38 182 SER A C 1
ATOM 1449 O O . SER A 1 182 ? -3.921 11.407 16.919 1.00 86.38 182 SER A O 1
ATOM 1451 N N . HIS A 1 183 ? -2.931 11.527 14.906 1.00 84.69 183 HIS A N 1
ATOM 1452 C CA . HIS A 1 183 ? -3.698 12.692 14.464 1.00 84.69 183 HIS A CA 1
ATOM 1453 C C . HIS A 1 183 ? -5.177 12.337 14.279 1.00 84.69 183 HIS A C 1
ATOM 1455 O O . HIS A 1 183 ? -6.040 13.030 14.813 1.00 84.69 183 HIS A O 1
ATOM 1461 N N . LEU A 1 184 ? -5.476 11.205 13.636 1.00 80.75 184 LEU A N 1
ATOM 1462 C CA . LEU A 1 184 ? -6.848 10.702 13.480 1.00 80.75 184 LEU A CA 1
ATOM 1463 C C . LEU A 1 184 ? -7.469 10.284 14.824 1.00 80.75 184 LEU A C 1
ATOM 1465 O O . LEU A 1 184 ? -8.603 10.636 15.142 1.00 80.75 184 LEU A O 1
ATOM 1469 N N . ALA A 1 185 ? -6.689 9.602 15.659 1.00 82.62 185 ALA A N 1
ATOM 1470 C CA . ALA A 1 185 ? -7.042 9.193 17.016 1.00 82.62 185 ALA A CA 1
ATOM 1471 C C . ALA A 1 185 ? -7.463 10.365 17.914 1.00 82.62 185 ALA A C 1
ATOM 1473 O O . ALA A 1 185 ? -8.417 10.232 18.682 1.00 82.62 185 ALA A O 1
ATOM 1474 N N . LYS A 1 186 ? -6.799 11.525 17.797 1.00 83.81 186 LYS A N 1
ATOM 1475 C CA . LYS A 1 186 ? -7.176 12.748 18.525 1.00 83.81 186 LYS A CA 1
ATOM 1476 C C . LYS A 1 186 ? -8.585 13.208 18.156 1.00 83.81 186 LYS A C 1
ATOM 1478 O O . LYS A 1 186 ? -9.371 13.486 19.055 1.00 83.81 186 LYS A O 1
ATOM 1483 N N . HIS A 1 187 ? -8.938 13.202 16.869 1.00 83.56 187 HIS A N 1
ATOM 1484 C CA . HIS A 1 187 ? -10.297 13.538 16.425 1.00 83.56 187 HIS A CA 1
ATOM 1485 C C . HIS A 1 187 ? -11.352 12.535 16.914 1.00 83.56 187 HIS A C 1
ATOM 1487 O O . HIS A 1 187 ? -12.511 12.897 17.098 1.00 83.56 187 HIS A O 1
ATOM 1493 N N . ARG A 1 188 ? -10.957 11.281 17.158 1.00 81.56 188 ARG A N 1
ATOM 1494 C CA . ARG A 1 188 ? -11.831 10.217 17.680 1.00 81.56 188 ARG A CA 1
ATOM 1495 C C . ARG A 1 188 ? -11.806 10.070 19.207 1.00 81.56 188 ARG A C 1
ATOM 1497 O O . ARG A 1 188 ? -12.545 9.242 19.735 1.00 81.56 188 ARG A O 1
ATOM 1504 N N . ASN A 1 189 ? -10.964 10.833 19.910 1.00 88.75 189 ASN A N 1
ATOM 1505 C CA . ASN A 1 189 ? -10.702 10.724 21.349 1.00 88.75 189 ASN A CA 1
ATOM 1506 C C . ASN A 1 189 ? -10.375 9.285 21.825 1.00 88.75 189 ASN A C 1
ATOM 1508 O O . ASN A 1 189 ? -10.815 8.844 22.889 1.00 88.75 189 ASN A O 1
ATOM 1512 N N . LYS A 1 190 ? -9.637 8.512 21.016 1.00 90.06 190 LYS A N 1
ATOM 1513 C CA . LYS A 1 190 ? -9.235 7.123 21.317 1.00 90.06 190 LYS A CA 1
ATOM 1514 C C . LYS A 1 190 ? -7.827 6.854 20.787 1.00 90.06 190 LYS A C 1
ATOM 1516 O O . LYS A 1 190 ? -7.516 7.350 19.715 1.00 90.06 190 LYS A O 1
ATOM 1521 N N . PRO A 1 191 ? -6.980 6.057 21.465 1.00 88.06 191 PRO A N 1
ATOM 1522 C CA . PRO A 1 191 ? -5.655 5.702 20.948 1.00 88.06 191 PRO A CA 1
ATOM 1523 C C . PRO A 1 191 ? -5.753 4.848 19.672 1.00 88.06 191 PRO A C 1
ATOM 1525 O O . PRO A 1 191 ? -6.736 4.132 19.491 1.00 88.06 191 PRO A O 1
ATOM 1528 N N . PHE A 1 192 ? -4.703 4.856 18.837 1.00 87.44 192 PHE A N 1
ATOM 1529 C CA . PHE A 1 192 ? -4.650 4.112 17.563 1.00 87.44 192 PHE A CA 1
ATOM 1530 C C . PHE A 1 192 ? -5.029 2.628 17.709 1.00 87.44 192 PHE A C 1
ATOM 1532 O O . PHE A 1 192 ? -5.797 2.098 16.914 1.00 87.44 192 PHE A O 1
ATOM 1539 N N . SER A 1 193 ? -4.568 1.965 18.774 1.00 89.19 193 SER A N 1
ATOM 1540 C CA . SER A 1 193 ? -4.878 0.555 19.062 1.00 89.19 193 SER A CA 1
ATOM 1541 C C . SER A 1 193 ? -6.359 0.274 19.350 1.00 89.19 193 SER A C 1
ATOM 1543 O O . SER A 1 193 ? -6.780 -0.881 19.297 1.00 89.19 193 SER A O 1
ATOM 1545 N N . LYS A 1 194 ? -7.146 1.311 19.661 1.00 91.25 194 LYS A N 1
ATOM 1546 C CA . LYS A 1 194 ? -8.592 1.249 19.923 1.00 91.25 194 LYS A CA 1
ATOM 1547 C C . LYS A 1 194 ? -9.436 1.849 18.791 1.00 91.25 194 LYS A C 1
ATOM 1549 O O . LYS A 1 194 ? -10.643 2.006 18.978 1.00 91.25 194 LYS A O 1
ATOM 1554 N N . LEU A 1 195 ? -8.822 2.218 17.666 1.00 91.44 195 LEU A N 1
ATOM 1555 C CA . LEU A 1 195 ? -9.560 2.586 16.458 1.00 91.44 195 LEU A CA 1
ATOM 1556 C C . LEU A 1 195 ? -10.268 1.368 15.868 1.00 91.44 195 LEU A C 1
ATOM 1558 O O . LEU A 1 195 ? -9.918 0.222 16.177 1.00 91.44 195 LEU A O 1
ATOM 1562 N N . ASP A 1 196 ? -11.256 1.634 15.016 1.00 92.31 196 ASP A N 1
ATOM 1563 C CA . ASP A 1 196 ? -11.939 0.570 14.295 1.00 92.31 196 ASP A CA 1
ATOM 1564 C C . ASP A 1 196 ? -10.927 -0.238 13.452 1.00 92.31 196 ASP A C 1
ATOM 1566 O O . ASP A 1 196 ? -9.984 0.348 12.900 1.00 92.31 196 ASP A O 1
ATOM 1570 N N . PRO A 1 197 ? -11.064 -1.576 13.345 1.00 94.88 197 PRO A N 1
ATOM 1571 C CA . PRO A 1 197 ? -10.175 -2.382 12.515 1.00 94.88 197 PRO A CA 1
ATOM 1572 C C . PRO A 1 197 ? -10.043 -1.847 11.089 1.00 94.88 197 PRO A C 1
ATOM 1574 O O . PRO A 1 197 ? -8.938 -1.863 10.542 1.00 94.88 197 PRO A O 1
ATOM 1577 N N . MET A 1 198 ? -11.131 -1.333 10.508 1.00 91.94 198 MET A N 1
ATOM 1578 C CA . MET A 1 198 ? -11.112 -0.764 9.167 1.00 91.94 198 MET A CA 1
ATOM 1579 C C . MET A 1 198 ? -10.295 0.527 9.118 1.00 91.94 198 MET A C 1
ATOM 1581 O O . MET A 1 198 ? -9.421 0.658 8.269 1.00 91.94 198 MET A O 1
ATOM 1585 N N . GLU A 1 199 ? -10.481 1.446 10.070 1.00 90.62 199 GLU A N 1
ATOM 1586 C CA . GLU A 1 199 ? -9.679 2.678 10.149 1.00 90.62 199 GLU A CA 1
ATOM 1587 C C . GLU A 1 199 ? -8.177 2.353 10.226 1.00 90.62 199 GLU A C 1
ATOM 1589 O O . GLU A 1 199 ? -7.356 2.946 9.523 1.00 90.62 199 GLU A O 1
ATOM 1594 N N . ARG A 1 200 ? -7.801 1.351 11.028 1.00 94.12 200 ARG A N 1
ATOM 1595 C CA . ARG A 1 200 ? -6.403 0.910 11.148 1.00 94.12 200 ARG A CA 1
ATOM 1596 C C . ARG A 1 200 ? -5.870 0.289 9.864 1.00 94.12 200 ARG A C 1
ATOM 1598 O O . ARG A 1 200 ? -4.733 0.575 9.485 1.00 94.12 200 ARG A O 1
ATOM 1605 N N . PHE A 1 201 ? -6.672 -0.545 9.205 1.00 95.06 201 PHE A N 1
ATOM 1606 C CA . PHE A 1 201 ? -6.340 -1.124 7.905 1.00 95.06 201 PHE A CA 1
ATOM 1607 C C . PHE A 1 201 ? -6.046 -0.034 6.876 1.00 95.06 201 PHE A C 1
ATOM 1609 O O . PHE A 1 201 ? -4.994 -0.055 6.240 1.00 95.06 201 PHE A O 1
ATOM 1616 N N . VAL A 1 202 ? -6.929 0.958 6.781 1.00 92.25 202 VAL A N 1
ATOM 1617 C CA . VAL A 1 202 ? -6.806 2.075 5.845 1.00 92.25 202 VAL A CA 1
ATOM 1618 C C . VAL A 1 202 ? -5.529 2.875 6.083 1.00 92.25 202 VAL A C 1
ATOM 1620 O O . VAL A 1 202 ? -4.785 3.131 5.139 1.00 92.25 202 VAL A O 1
ATOM 1623 N N . ILE A 1 203 ? -5.213 3.202 7.338 1.00 92.81 203 ILE A N 1
ATOM 1624 C CA . ILE A 1 203 ? -3.972 3.916 7.676 1.00 92.81 203 ILE A CA 1
ATOM 1625 C C . ILE A 1 203 ? -2.740 3.100 7.250 1.00 92.81 203 ILE A C 1
ATOM 1627 O O . ILE A 1 203 ? -1.789 3.661 6.705 1.00 92.81 203 ILE A O 1
ATOM 1631 N N . CYS A 1 204 ? -2.758 1.778 7.446 1.00 95.94 204 CYS A N 1
ATOM 1632 C CA . CYS A 1 204 ? -1.668 0.903 7.008 1.00 95.94 204 CYS A CA 1
ATOM 1633 C C . CYS A 1 204 ? -1.525 0.880 5.478 1.00 95.94 204 CYS A C 1
ATOM 1635 O O . CYS A 1 204 ? -0.406 0.932 4.969 1.00 95.94 204 CYS A O 1
ATOM 1637 N N . VAL A 1 205 ? -2.638 0.831 4.739 1.00 95.00 205 VAL A N 1
ATOM 1638 C CA . VAL A 1 205 ? -2.639 0.880 3.267 1.00 95.00 205 VAL A CA 1
ATOM 1639 C C . VAL A 1 205 ? -2.076 2.207 2.764 1.00 95.00 205 VAL A C 1
ATOM 1641 O O . VAL A 1 205 ? -1.221 2.202 1.882 1.00 95.00 205 VAL A O 1
ATOM 1644 N N . ILE A 1 206 ? -2.499 3.332 3.346 1.00 92.62 206 ILE A N 1
ATOM 1645 C CA . ILE A 1 206 ? -1.998 4.665 2.984 1.00 92.62 206 ILE A CA 1
ATOM 1646 C C . ILE A 1 206 ? -0.489 4.755 3.233 1.00 92.62 206 ILE A C 1
ATOM 1648 O O . ILE A 1 206 ? 0.249 5.206 2.359 1.00 92.62 206 ILE A O 1
ATOM 1652 N N . ALA A 1 207 ? -0.012 4.277 4.386 1.00 94.38 207 ALA A N 1
ATOM 1653 C CA . ALA A 1 207 ? 1.414 4.271 4.704 1.00 94.38 207 ALA A CA 1
ATOM 1654 C C . ALA A 1 207 ? 2.224 3.409 3.723 1.00 94.38 207 ALA A C 1
ATOM 1656 O O . ALA A 1 207 ? 3.290 3.820 3.265 1.00 94.38 207 ALA A O 1
ATOM 1657 N N . LEU A 1 208 ? 1.706 2.231 3.361 1.00 96.12 208 LEU A N 1
ATOM 1658 C CA . LEU A 1 208 ? 2.350 1.348 2.391 1.00 96.12 208 LEU A CA 1
ATOM 1659 C C . LEU A 1 208 ? 2.396 1.972 0.995 1.00 96.12 208 LEU A C 1
ATOM 1661 O O . LEU A 1 208 ? 3.439 1.931 0.348 1.00 96.12 208 LEU A O 1
ATOM 1665 N N . ARG A 1 209 ? 1.295 2.589 0.551 1.00 94.88 209 ARG A N 1
ATOM 1666 C CA . ARG A 1 209 ? 1.249 3.324 -0.715 1.00 94.88 209 ARG A CA 1
ATOM 1667 C C . ARG A 1 209 ? 2.286 4.442 -0.729 1.00 94.88 209 ARG A C 1
ATOM 1669 O O . ARG A 1 209 ? 3.075 4.508 -1.662 1.00 94.88 209 ARG A O 1
ATOM 1676 N N . ALA A 1 210 ? 2.323 5.274 0.311 1.00 93.62 210 ALA A N 1
ATOM 1677 C CA . ALA A 1 210 ? 3.272 6.380 0.407 1.00 93.62 210 ALA A CA 1
ATOM 1678 C C . ALA A 1 210 ? 4.729 5.902 0.279 1.00 93.62 210 ALA A C 1
ATOM 1680 O O . ALA A 1 210 ? 5.536 6.550 -0.382 1.00 93.62 210 ALA A O 1
ATOM 1681 N N . ALA A 1 211 ? 5.060 4.739 0.847 1.00 94.75 211 ALA A N 1
ATOM 1682 C CA . ALA A 1 211 ? 6.384 4.144 0.700 1.00 94.75 211 ALA A CA 1
ATOM 1683 C C . ALA A 1 211 ? 6.696 3.689 -0.738 1.00 94.75 211 ALA A C 1
ATOM 1685 O O . ALA A 1 211 ? 7.825 3.861 -1.198 1.00 94.75 211 ALA A O 1
ATOM 1686 N N . ILE A 1 212 ? 5.716 3.124 -1.451 1.00 96.12 212 ILE A N 1
ATOM 1687 C CA . ILE A 1 212 ? 5.878 2.698 -2.850 1.00 96.12 212 ILE A CA 1
ATOM 1688 C C . ILE A 1 212 ? 6.035 3.919 -3.763 1.00 96.12 212 ILE A C 1
ATOM 1690 O O . ILE A 1 212 ? 6.980 3.968 -4.546 1.00 96.12 212 ILE A O 1
ATOM 1694 N N . VAL A 1 213 ? 5.180 4.933 -3.604 1.00 94.44 213 VAL A N 1
ATOM 1695 C CA . VAL A 1 213 ? 5.254 6.196 -4.360 1.00 94.44 213 VAL A CA 1
ATOM 1696 C C . VAL A 1 213 ? 6.587 6.900 -4.113 1.00 94.44 213 VAL A C 1
ATOM 1698 O O . VAL A 1 213 ? 7.245 7.355 -5.048 1.00 94.44 213 VAL A O 1
ATOM 1701 N N . TYR A 1 214 ? 7.061 6.925 -2.865 1.00 94.06 214 TYR A N 1
ATOM 1702 C CA . TYR A 1 214 ? 8.387 7.456 -2.561 1.00 94.06 214 TYR A CA 1
ATOM 1703 C C . TYR A 1 214 ? 9.495 6.708 -3.324 1.00 94.06 214 TYR A C 1
ATOM 1705 O O . TYR A 1 214 ? 10.381 7.343 -3.897 1.00 94.06 214 TYR A O 1
ATOM 1713 N N . ALA A 1 215 ? 9.427 5.374 -3.397 1.00 94.56 215 ALA A N 1
ATOM 1714 C CA . ALA A 1 215 ? 10.385 4.573 -4.160 1.00 94.56 215 ALA A CA 1
ATOM 1715 C C . ALA A 1 215 ? 10.330 4.866 -5.675 1.00 94.56 215 ALA A C 1
ATOM 1717 O O . ALA A 1 215 ? 11.380 4.953 -6.312 1.00 94.56 215 ALA A O 1
ATOM 1718 N N . GLN A 1 216 ? 9.145 5.107 -6.245 1.00 94.44 216 GLN A N 1
ATOM 1719 C CA . GLN A 1 216 ? 8.999 5.561 -7.639 1.00 94.44 216 GLN A CA 1
ATOM 1720 C C . GLN A 1 216 ? 9.645 6.945 -7.848 1.00 94.44 216 GLN A C 1
ATOM 1722 O O . GLN A 1 216 ? 10.331 7.198 -8.845 1.00 94.44 216 GLN A O 1
ATOM 1727 N N . GLY A 1 217 ? 9.468 7.857 -6.888 1.00 92.25 217 GLY A N 1
ATOM 1728 C CA . GLY A 1 217 ? 10.100 9.176 -6.902 1.00 92.25 217 GLY A CA 1
ATOM 1729 C C . GLY A 1 217 ? 11.629 9.098 -6.855 1.00 92.25 217 GLY A C 1
ATOM 1730 O O . GLY A 1 217 ? 12.310 9.855 -7.543 1.00 92.25 217 GLY A O 1
ATOM 1731 N N . VAL A 1 218 ? 12.183 8.139 -6.113 1.00 92.75 218 VAL A N 1
ATOM 1732 C CA . VAL A 1 218 ? 13.625 7.860 -6.115 1.00 92.75 218 VAL A CA 1
ATOM 1733 C C . VAL A 1 218 ? 14.096 7.375 -7.488 1.00 92.75 218 VAL A C 1
ATOM 1735 O O . VAL A 1 218 ? 15.074 7.900 -8.014 1.00 92.75 218 VAL A O 1
ATOM 1738 N N . GLN A 1 219 ? 13.400 6.411 -8.096 1.00 89.25 219 GLN A N 1
ATOM 1739 C CA . GLN A 1 219 ? 13.779 5.866 -9.408 1.00 89.25 219 GLN A CA 1
ATOM 1740 C C . GLN A 1 219 ? 13.747 6.917 -10.521 1.00 89.25 219 GLN A C 1
ATOM 1742 O O . GLN A 1 219 ? 14.601 6.921 -11.402 1.00 89.25 219 GLN A O 1
ATOM 1747 N N . SER A 1 220 ? 12.784 7.837 -10.460 1.00 90.12 220 SER A N 1
ATOM 1748 C CA . SER A 1 220 ? 12.670 8.950 -11.408 1.00 90.12 220 SER A CA 1
ATOM 1749 C C . SER A 1 220 ? 13.640 10.106 -11.129 1.00 90.12 220 SER A C 1
ATOM 1751 O O . SER A 1 220 ? 13.607 11.111 -11.836 1.00 90.12 220 SER A O 1
ATOM 1753 N N . GLY A 1 221 ? 14.491 9.999 -10.101 1.00 90.62 221 GLY A N 1
ATOM 1754 C CA . GLY A 1 221 ? 15.427 11.050 -9.697 1.00 90.62 221 GLY A CA 1
ATOM 1755 C C . GLY A 1 221 ? 14.771 12.256 -9.015 1.00 90.62 221 GLY A C 1
ATOM 1756 O O . GLY A 1 221 ? 15.446 13.251 -8.760 1.00 90.62 221 GLY A O 1
ATOM 1757 N N . LYS A 1 222 ? 13.470 12.190 -8.696 1.00 87.88 222 LYS A N 1
ATOM 1758 C CA . LYS A 1 222 ? 12.740 13.240 -7.960 1.00 87.88 222 LYS A CA 1
ATOM 1759 C C . LYS A 1 222 ? 13.099 13.264 -6.474 1.00 87.88 222 LYS A C 1
ATOM 1761 O O . LYS A 1 222 ? 12.975 14.301 -5.822 1.00 87.88 222 LYS A O 1
ATOM 1766 N N . HIS A 1 223 ? 13.504 12.124 -5.923 1.00 88.94 223 HIS A N 1
ATOM 1767 C CA . HIS A 1 223 ? 13.875 11.981 -4.519 1.00 88.94 223 HIS A CA 1
ATOM 1768 C C . HIS A 1 223 ? 15.271 11.380 -4.382 1.00 88.94 223 HIS A C 1
ATOM 1770 O O . HIS A 1 223 ? 15.660 10.486 -5.127 1.00 88.94 223 HIS A O 1
ATOM 1776 N N . VAL A 1 224 ? 16.018 11.859 -3.390 1.00 84.44 224 VAL A N 1
ATOM 1777 C CA . VAL A 1 224 ? 17.313 11.289 -3.011 1.00 84.44 224 VAL A CA 1
ATOM 1778 C C . VAL A 1 224 ? 17.053 10.225 -1.953 1.00 84.44 224 VAL A C 1
ATOM 1780 O O . VAL A 1 224 ? 16.371 10.513 -0.965 1.00 84.44 224 VAL A O 1
ATOM 1783 N N . GLN A 1 225 ? 17.570 9.005 -2.146 1.00 77.62 225 GLN A N 1
ATOM 1784 C CA . GLN A 1 225 ? 17.517 8.015 -1.071 1.00 77.62 225 GLN A CA 1
ATOM 1785 C C . GLN A 1 225 ? 18.282 8.557 0.138 1.00 77.62 225 GLN A C 1
ATOM 1787 O O . GLN A 1 225 ? 19.402 9.045 -0.034 1.00 77.62 225 GLN A O 1
ATOM 1792 N N . PRO A 1 226 ? 17.736 8.452 1.361 1.00 72.81 226 PRO A N 1
ATOM 1793 C CA . PRO A 1 226 ? 18.525 8.709 2.547 1.00 72.81 226 PRO A CA 1
ATOM 1794 C C . PRO A 1 226 ? 19.636 7.667 2.523 1.00 72.81 226 PRO A C 1
ATOM 1796 O O . PRO A 1 226 ? 19.345 6.473 2.569 1.00 72.81 226 PRO A O 1
ATOM 1799 N N . SER A 1 227 ? 20.888 8.105 2.378 1.00 69.38 227 SER A N 1
ATOM 1800 C CA . SER A 1 227 ? 22.039 7.212 2.472 1.00 69.38 227 SER A CA 1
ATOM 1801 C C . SER A 1 227 ? 21.870 6.400 3.751 1.00 69.38 227 SER A C 1
ATOM 1803 O O . SER A 1 227 ? 21.782 7.010 4.822 1.00 69.38 227 SER A O 1
ATOM 1805 N N . GLU A 1 228 ? 21.758 5.073 3.643 1.00 59.78 228 GLU A N 1
ATOM 1806 C CA . GLU A 1 228 ? 21.781 4.191 4.806 1.00 59.78 228 GLU A CA 1
ATOM 1807 C C . GLU A 1 228 ? 23.042 4.552 5.585 1.00 59.78 228 GLU A C 1
ATOM 1809 O O . GLU A 1 228 ? 24.162 4.278 5.155 1.00 59.78 228 GLU A O 1
ATOM 1814 N N . GLN A 1 229 ? 22.868 5.275 6.690 1.00 51.22 229 GLN A N 1
ATOM 1815 C CA . GLN A 1 229 ? 23.943 5.481 7.636 1.00 51.22 229 GLN A CA 1
ATOM 1816 C C . GLN A 1 229 ? 24.218 4.093 8.190 1.00 51.22 229 GLN A C 1
ATOM 1818 O O . GLN A 1 229 ? 23.449 3.589 9.010 1.00 51.22 229 GLN A O 1
ATOM 1823 N N . SER A 1 230 ? 25.261 3.450 7.663 1.00 42.00 230 SER A N 1
ATOM 1824 C CA . SER A 1 230 ? 25.791 2.210 8.207 1.00 42.00 230 SER A CA 1
ATOM 1825 C C . SER A 1 230 ? 25.885 2.386 9.721 1.00 42.00 230 SER A C 1
ATOM 1827 O O . SER A 1 230 ? 26.437 3.403 10.161 1.00 42.00 230 SER A O 1
ATOM 1829 N N . PRO A 1 231 ? 25.310 1.476 10.526 1.00 43.31 231 PRO A N 1
ATOM 1830 C CA . PRO A 1 231 ? 25.408 1.594 11.971 1.00 43.31 231 PRO A CA 1
ATOM 1831 C C . PRO A 1 231 ? 26.891 1.721 12.354 1.00 43.31 231 PRO A C 1
ATOM 1833 O O . PRO A 1 231 ? 27.726 1.062 11.724 1.00 43.31 231 PRO A O 1
ATOM 1836 N N . PRO A 1 232 ? 27.236 2.590 13.323 1.00 43.75 232 PRO A N 1
ATOM 1837 C CA . PRO A 1 232 ? 28.611 2.699 13.786 1.00 43.75 232 PRO A CA 1
ATOM 1838 C C . PRO A 1 232 ? 29.075 1.313 14.244 1.00 43.75 232 PRO A C 1
ATOM 1840 O O . PRO A 1 232 ? 28.371 0.650 15.009 1.00 43.75 232 PRO A O 1
ATOM 1843 N N . VAL A 1 233 ? 30.208 0.881 13.684 1.00 61.16 233 VAL A N 1
ATOM 1844 C CA . VAL A 1 233 ? 30.892 -0.381 14.006 1.00 61.16 233 VAL A CA 1
ATOM 1845 C C . VAL A 1 233 ? 31.334 -0.380 15.463 1.00 61.16 233 VAL A C 1
ATOM 1847 O O . VAL A 1 233 ? 31.841 0.674 15.910 1.00 61.16 233 VAL A O 1
#

Secondary structure (DSSP, 8-state):
-----------TTSSSSSSS-S----HHHHHHHHHHHHHHHHSS-HHHHHHHHHHTTTTS------HHHHHHHHHHHHHSS-HHHHHHHHHHHHHHHHHHHHHHH-S-GGGGGGS---HHHHHHHHHHTT--GGGHHHHHHHHHHHHHHHH-TTPPP-HHHHHHHHHTS-HHHHHHHHHHHHHHHHHHTS-GGGS-HHHHHHHHHHHHHHHHHHHHHHHTTSS----------

InterPro domains:
  IPR038026 MtlR-like superfamily [SSF158668] (73-213)

Foldseek 3Di:
DDDDDDDDDPDPPPDPPPPPDDDPDPVVVVVVVVVVVVCVVVVPCLLPVVVVVVVVVVPDDPPPQPPVSLVVVLVVQLVDPDPLSNLQVLLVSLLVLLLLLLVLQDPCSVVCVPVSDDQLSSLVSSCVSFQPPLCNQLSVLSVVSNVQSSVDVPDDQ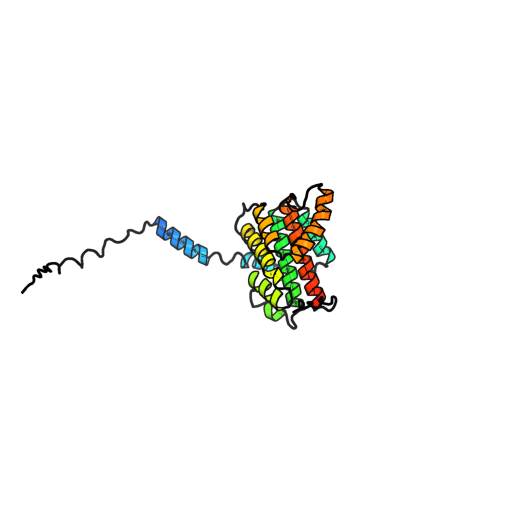QQVSLVSNLVSGDPVLNVVLQVVLVVVCVVVVHHSSPDGSSVSNSSSSVSSSVSSVVRSCVSVVNDDPPPPPDPDD